Protein AF-A0A1L7XJI9-F1 (afdb_monomer_lite)

pLDDT: mean 72.0, std 23.3, range [23.66, 98.31]

Organism: NCBI:txid576137

Foldseek 3Di:
DDDDDDDDDPVNVVVVVVVVVVVVVVVVVVPPDDDDDDDDDDDDDDDDDDPDDDDDDDDDPDDPPDDDDDDDDPDDDDDDPDPPPPDPDDDDQEFEAEQFPVSLCVGPLNVDPPPPDDLPPSLVVLLVGQEYEYEYEQWVVRPVADPQRPSVLSSLVSQLPHAEHEYEYAYEWPQQDQDDDDPPPVDPPTDGHDVCRNCLSLLSAALYQYHYDYDDPVRDPRPDPPSVVDDTHTDDDDPVSVVVSRCSNNDPDHQQQLLVVLVVLLVVLLVQDPDPVVSVVLADDPCNLVVVVVPPDDDDPPPDPHPCCDPVHDQLSVLSSQSNVCNSSVPPVSNVVSSVSNCVVRPD

Secondary structure (DSSP, 8-state):
----PPPPPHHHHHHHHHHHHHHHHHHHHHSPPPP-----------------------------S----------SSS--PPPP-----SSS--EEEE-SHHHHHHSTTS---SS---TTHHHHHHTT-SEEEEEE--BTTT--SPSSPHHHHHHHHHHTTSSS-EEEEEEPPBT-----SS---SS----B--HHHHHGGGGG--S-EEEEEEPPTTTS--S-GGGTTS--B-----HHHHHHHHHHHH--SPPP-HHHHHHHHHHHHHHH---HHHHHHTSPPTTHHHHHHHS-S---TTS---GGGSSSPPHHHHHHHHHHHHHHHT-HHHHHHHHHHHHHHH--

Radius of gyration: 26.2 Å; chains: 1; bounding box: 46×78×72 Å

Sequence (348 aa):
MACASAPWTISQLQAALAQAHQEIQALKLQIGPSTEDNTTQTLRPLHWKVRTQKQAACSTISFPERFEMRYTNTSPSTLCYPPRKYFTVGDWNVFTVGFSRRDFADSPIFRIDYCEAEEIETMVATAKVKSWRVVISTSKEELRDPLPNESFTSFCRGLCQAESNILRCEIIPKGVKVHRGQHRTVNNIIEYFDPLELLKPLSLVRNTKLQFGNLPIDEAPIRQPQLTQYTLIPYSLSLDNETELVSLIASSSPAPRVFQMFRKLLAYAKAFEANESFRKEMQPRWGEVRAYAAEDGGHSNNGYKSPFKRSPVHPVELGLYHASLASEDNDVESFLVARDEIIEYLDP

Structure (mmCIF, N/CA/C/O backbone):
data_AF-A0A1L7XJI9-F1
#
_entry.id   AF-A0A1L7XJI9-F1
#
loop_
_atom_site.group_PDB
_atom_site.id
_atom_site.type_symbol
_atom_site.label_atom_id
_atom_site.label_alt_id
_atom_site.label_comp_id
_atom_site.label_asym_id
_atom_site.label_entity_id
_atom_site.label_seq_id
_atom_site.pdbx_PDB_ins_code
_atom_site.Cartn_x
_atom_site.Cartn_y
_atom_site.Cartn_z
_atom_site.occupancy
_atom_site.B_iso_or_equiv
_atom_site.auth_seq_id
_atom_site.auth_comp_id
_atom_site.auth_asym_id
_atom_site.auth_atom_id
_atom_site.pdbx_PDB_model_num
ATOM 1 N N . MET A 1 1 ? -1.231 33.110 -30.099 1.00 43.59 1 MET A N 1
ATOM 2 C CA . MET A 1 1 ? -2.132 32.232 -30.875 1.00 43.59 1 MET A CA 1
ATOM 3 C C . MET A 1 1 ? -2.317 30.958 -30.073 1.00 43.59 1 MET A C 1
ATOM 5 O O . MET A 1 1 ? -1.370 30.196 -29.966 1.00 43.59 1 MET A O 1
ATOM 9 N N . ALA A 1 2 ? -3.466 30.794 -29.418 1.00 37.03 2 ALA A N 1
ATOM 10 C CA . ALA A 1 2 ? -3.778 29.604 -28.631 1.00 37.03 2 ALA A CA 1
ATOM 11 C C . ALA A 1 2 ? -4.642 28.666 -29.486 1.00 37.03 2 ALA A C 1
ATOM 13 O O . ALA A 1 2 ? -5.759 29.030 -29.850 1.00 37.03 2 ALA A O 1
ATOM 14 N N . CYS A 1 3 ? -4.115 27.490 -29.833 1.00 44.88 3 CYS A N 1
ATOM 15 C CA . CYS A 1 3 ? -4.899 26.404 -30.417 1.00 44.88 3 CYS A CA 1
ATOM 16 C C . CYS A 1 3 ? -5.610 25.667 -29.281 1.00 44.88 3 CYS A C 1
ATOM 18 O O . CYS A 1 3 ? -5.028 24.793 -28.648 1.00 44.88 3 CYS A O 1
ATOM 20 N N . ALA A 1 4 ? -6.858 26.038 -29.008 1.00 37.97 4 ALA A N 1
ATOM 21 C CA . ALA A 1 4 ? -7.747 25.202 -28.217 1.00 37.97 4 ALA A CA 1
ATOM 22 C C . ALA A 1 4 ? -8.262 24.079 -29.130 1.00 37.97 4 ALA A C 1
ATOM 24 O O . ALA A 1 4 ? -9.044 24.335 -30.047 1.00 37.97 4 ALA A O 1
ATOM 25 N N . SER A 1 5 ? -7.790 22.849 -28.925 1.00 56.59 5 SER A N 1
ATOM 26 C CA . SER A 1 5 ? -8.400 21.673 -29.542 1.00 56.59 5 SER A CA 1
ATOM 27 C C . SER A 1 5 ? -9.783 21.467 -28.927 1.00 56.59 5 SER A C 1
ATOM 29 O O . SER A 1 5 ? -9.949 21.460 -27.707 1.00 56.59 5 SER A O 1
ATOM 31 N N . ALA A 1 6 ? -10.799 21.356 -29.780 1.00 62.03 6 ALA A N 1
ATOM 32 C CA . ALA A 1 6 ? -12.154 21.095 -29.325 1.00 62.03 6 ALA A CA 1
ATOM 33 C C . ALA A 1 6 ? -12.222 19.710 -28.648 1.00 62.03 6 ALA A C 1
ATOM 35 O O . ALA A 1 6 ? -11.612 18.760 -29.152 1.00 62.03 6 ALA A O 1
ATOM 36 N N . PRO A 1 7 ? -12.948 19.573 -27.525 1.00 70.31 7 PRO A N 1
ATOM 37 C CA . PRO A 1 7 ? -13.125 18.288 -26.864 1.00 70.31 7 PRO A CA 1
ATOM 38 C C . PRO A 1 7 ? -13.871 17.312 -27.779 1.00 70.31 7 PRO A C 1
ATOM 40 O O . PRO A 1 7 ? -14.799 17.692 -28.498 1.00 70.31 7 PRO A O 1
ATOM 43 N N . TRP A 1 8 ? -13.453 16.046 -27.746 1.00 77.25 8 TRP A N 1
ATOM 44 C CA . TRP A 1 8 ? -14.053 14.986 -28.548 1.00 77.25 8 TRP A CA 1
ATOM 45 C C . TRP A 1 8 ? -15.505 14.773 -28.128 1.00 77.25 8 TRP A C 1
ATOM 47 O O . TRP A 1 8 ? -15.833 14.669 -26.947 1.00 77.25 8 TRP A O 1
ATOM 57 N N . THR A 1 9 ? -16.389 14.688 -29.111 1.00 89.62 9 THR A N 1
ATOM 58 C CA . THR A 1 9 ? -17.790 14.344 -28.877 1.00 89.62 9 THR A CA 1
ATOM 59 C C . THR A 1 9 ? -17.921 12.857 -28.542 1.00 89.62 9 THR A C 1
ATOM 61 O O . THR A 1 9 ? -17.131 12.027 -28.994 1.00 89.62 9 THR A O 1
ATOM 64 N N . ILE A 1 10 ? -18.970 12.491 -27.800 1.00 71.25 10 ILE A N 1
ATOM 65 C CA . ILE A 1 10 ? -19.289 11.087 -27.472 1.00 71.25 10 ILE A CA 1
ATOM 66 C C . ILE A 1 10 ? -19.360 10.221 -28.743 1.00 71.25 10 ILE A C 1
ATOM 68 O O . ILE A 1 10 ? -18.891 9.085 -28.749 1.00 71.25 10 ILE A O 1
ATOM 72 N N . SER A 1 11 ? -19.858 10.783 -29.849 1.00 79.69 11 SER A N 1
ATOM 73 C CA . SER A 1 11 ? -19.913 10.092 -31.141 1.00 79.69 11 SER A CA 1
ATOM 74 C C . SER A 1 11 ? -18.526 9.791 -31.723 1.00 79.69 11 SER A C 1
ATOM 76 O O . SER A 1 11 ? -18.356 8.757 -32.363 1.00 79.69 11 SER A O 1
ATOM 78 N N . GLN A 1 12 ? -17.534 10.662 -31.510 1.00 83.88 12 GLN A N 1
ATOM 79 C CA . GLN A 1 12 ? -16.159 10.438 -31.973 1.00 83.88 12 GLN A CA 1
ATOM 80 C C . GLN A 1 12 ? -15.458 9.359 -31.144 1.00 83.88 12 GLN A C 1
ATOM 82 O O . GLN A 1 12 ? -14.745 8.529 -31.703 1.00 83.88 12 GLN A O 1
ATOM 87 N N . LEU A 1 13 ? -15.718 9.309 -29.835 1.00 66.56 13 LEU A N 1
ATOM 88 C CA . LEU A 1 13 ? -15.212 8.240 -28.967 1.00 66.56 13 LEU A CA 1
ATOM 89 C C . LEU A 1 13 ? -15.813 6.876 -29.332 1.00 66.56 13 LEU A C 1
ATOM 91 O O . LEU A 1 13 ? -15.097 5.880 -29.405 1.00 66.56 13 LEU A O 1
ATOM 95 N N . GLN A 1 14 ? -17.115 6.827 -29.625 1.00 81.56 14 GLN A N 1
ATOM 96 C CA . GLN A 1 14 ? -17.780 5.596 -30.062 1.00 81.56 14 GLN A CA 1
ATOM 97 C C . GLN A 1 14 ? -17.270 5.109 -31.425 1.00 81.56 14 GLN A C 1
ATOM 99 O O . GLN A 1 14 ? -17.084 3.906 -31.608 1.00 81.56 14 GLN A O 1
ATOM 104 N N . ALA A 1 15 ? -16.995 6.025 -32.358 1.00 83.75 15 ALA A N 1
ATOM 105 C CA . ALA A 1 15 ? -16.409 5.687 -33.654 1.00 83.75 15 ALA A CA 1
ATOM 106 C C . ALA A 1 15 ? -14.979 5.136 -33.514 1.00 83.75 15 ALA A C 1
ATOM 108 O O . ALA A 1 15 ? -14.662 4.113 -34.119 1.00 83.75 15 ALA A O 1
ATOM 109 N N . ALA A 1 16 ? -14.149 5.752 -32.666 1.00 79.50 16 ALA A N 1
ATOM 110 C CA . ALA A 1 16 ? -12.791 5.279 -32.396 1.00 79.50 16 ALA A CA 1
ATOM 111 C C . ALA A 1 16 ? -12.781 3.882 -31.746 1.00 79.50 16 ALA A C 1
ATOM 113 O O . ALA A 1 16 ? -12.006 3.015 -32.146 1.00 79.50 16 ALA A O 1
ATOM 114 N N . LEU A 1 17 ? -13.691 3.625 -30.800 1.00 79.12 17 LEU A N 1
ATOM 115 C CA . LEU A 1 17 ? -13.830 2.310 -30.167 1.00 79.12 17 LEU A CA 1
ATOM 116 C C . LEU A 1 17 ? -14.280 1.230 -31.166 1.00 79.12 17 LEU A C 1
ATOM 118 O O . LEU A 1 17 ? -13.761 0.113 -31.152 1.00 79.12 17 LEU A O 1
ATOM 122 N N . ALA A 1 18 ? -15.226 1.558 -32.050 1.00 86.56 18 ALA A N 1
ATOM 123 C CA . ALA A 1 18 ? -15.686 0.642 -33.092 1.00 86.56 18 ALA A CA 1
ATOM 124 C C . ALA A 1 18 ? -14.570 0.307 -34.097 1.00 86.56 18 ALA A C 1
ATOM 126 O O . ALA A 1 18 ? -14.434 -0.853 -34.491 1.00 86.56 18 ALA A O 1
ATOM 127 N N . GLN A 1 19 ? -13.748 1.295 -34.461 1.00 89.38 19 GLN A N 1
ATOM 128 C CA . GLN A 1 19 ? -12.589 1.102 -35.331 1.00 89.38 19 GLN A CA 1
ATOM 129 C C . GLN A 1 19 ? -11.538 0.189 -34.678 1.00 89.38 19 GLN A C 1
ATOM 131 O O . GLN A 1 19 ? -11.123 -0.794 -35.290 1.00 89.38 19 GLN A O 1
ATOM 136 N N . ALA A 1 20 ? -11.193 0.427 -33.409 1.00 76.38 20 ALA A N 1
ATOM 137 C CA . ALA A 1 20 ? -10.251 -0.420 -32.673 1.00 76.38 20 ALA A CA 1
ATOM 138 C C . ALA A 1 20 ? -10.731 -1.882 -32.581 1.00 76.38 20 ALA A C 1
ATOM 140 O O . ALA A 1 20 ? -9.955 -2.825 -32.742 1.00 76.38 20 ALA A O 1
ATOM 141 N N . HIS A 1 21 ? -12.035 -2.100 -32.385 1.00 81.25 21 HIS A N 1
ATOM 142 C CA . HIS A 1 21 ? -12.619 -3.443 -32.407 1.00 81.25 21 HIS A CA 1
ATOM 143 C C . HIS A 1 21 ? -12.499 -4.133 -33.773 1.00 81.25 21 HIS A C 1
ATOM 145 O O . HIS A 1 21 ? -12.259 -5.342 -33.818 1.00 81.25 21 HIS A O 1
ATOM 151 N N . GLN A 1 22 ? -12.656 -3.400 -34.877 1.00 88.31 22 GLN A N 1
ATOM 152 C CA . GLN A 1 22 ? -12.479 -3.959 -36.220 1.00 88.31 22 GLN A CA 1
ATOM 153 C C . GLN A 1 22 ? -11.020 -4.339 -36.489 1.00 88.31 22 GLN A C 1
ATOM 155 O O . GLN A 1 22 ? -10.769 -5.415 -37.029 1.00 88.31 22 GLN A O 1
ATOM 160 N N . GLU A 1 23 ? -10.064 -3.520 -36.051 1.00 83.94 23 GLU A N 1
ATOM 161 C CA . GLU A 1 23 ? -8.629 -3.798 -36.192 1.00 83.94 23 GLU A CA 1
ATOM 162 C C . GLU A 1 23 ? -8.209 -5.044 -35.392 1.00 83.94 23 GLU A C 1
ATOM 164 O O . GLU A 1 23 ? -7.525 -5.921 -35.921 1.00 83.94 23 GLU A O 1
ATOM 169 N N . ILE A 1 24 ? -8.715 -5.211 -34.165 1.00 74.06 24 ILE A N 1
ATOM 170 C CA . ILE A 1 24 ? -8.471 -6.420 -33.356 1.00 74.06 24 ILE A CA 1
ATOM 171 C C . ILE A 1 24 ? -9.046 -7.677 -34.028 1.00 74.06 24 ILE A C 1
ATOM 173 O O . ILE A 1 24 ? -8.425 -8.741 -33.996 1.00 74.06 24 ILE A O 1
ATOM 177 N N . GLN A 1 25 ? -10.230 -7.587 -34.638 1.00 81.12 25 GLN A N 1
ATOM 178 C CA . GLN A 1 25 ? -10.826 -8.716 -35.363 1.00 81.12 25 GLN A CA 1
ATOM 179 C C . GLN A 1 25 ? -10.053 -9.045 -36.647 1.00 81.12 25 GLN A C 1
ATOM 181 O O . GLN A 1 25 ? -9.864 -10.221 -36.959 1.00 81.12 25 GLN A O 1
ATOM 186 N N . ALA A 1 26 ? -9.547 -8.033 -37.356 1.00 84.44 26 ALA A N 1
ATOM 187 C CA . ALA A 1 26 ? -8.694 -8.225 -38.525 1.00 84.44 26 ALA A CA 1
ATOM 188 C C . ALA A 1 26 ? -7.366 -8.910 -38.156 1.00 84.44 26 ALA A C 1
ATOM 190 O O . ALA A 1 26 ? -6.946 -9.841 -38.844 1.00 84.44 26 ALA A O 1
ATOM 191 N N . LEU A 1 27 ? -6.752 -8.532 -37.031 1.00 75.44 27 LEU A N 1
ATOM 192 C CA . LEU A 1 27 ? -5.535 -9.174 -36.521 1.00 75.44 27 LEU A CA 1
ATOM 193 C C . LEU A 1 27 ? -5.775 -10.635 -36.115 1.00 75.44 27 LEU A C 1
ATOM 195 O O . LEU A 1 27 ? -4.963 -11.504 -36.423 1.00 75.44 27 LEU A O 1
ATOM 199 N N . LYS A 1 28 ? -6.927 -10.944 -35.508 1.00 72.31 28 LYS A N 1
ATOM 200 C CA . LYS A 1 28 ? -7.315 -12.331 -35.188 1.00 72.31 28 LYS A CA 1
ATOM 201 C C . LYS A 1 28 ? -7.516 -13.213 -36.420 1.00 72.31 28 LYS A C 1
ATOM 203 O O . LYS A 1 28 ? -7.334 -14.419 -36.319 1.00 72.31 28 LYS A O 1
ATOM 208 N N . LEU A 1 29 ? -7.883 -12.636 -37.564 1.00 78.19 29 LEU A N 1
ATOM 209 C CA . LEU A 1 29 ? -8.017 -13.362 -38.831 1.00 78.19 29 LEU A CA 1
ATOM 210 C C . LEU A 1 29 ? -6.673 -13.580 -39.540 1.00 78.19 29 LEU A C 1
ATOM 212 O O . LEU A 1 29 ? -6.548 -14.521 -40.320 1.00 78.19 29 LEU A O 1
ATOM 216 N N . GLN A 1 30 ? -5.672 -12.736 -39.275 1.00 74.44 30 GLN A N 1
ATOM 217 C CA . GLN A 1 30 ? -4.316 -12.899 -39.814 1.00 74.44 30 GLN A CA 1
ATOM 218 C C . GLN A 1 30 ? -3.499 -13.942 -39.042 1.00 74.44 30 GLN A C 1
ATOM 220 O O . GLN A 1 30 ? -2.631 -14.597 -39.616 1.00 74.44 30 GLN A O 1
ATOM 225 N N . ILE A 1 31 ? -3.814 -14.149 -37.763 1.00 62.12 31 ILE A N 1
ATOM 226 C CA . ILE A 1 31 ? -3.258 -15.236 -36.957 1.00 62.12 31 ILE A CA 1
ATOM 227 C C . ILE A 1 31 ? -4.076 -16.501 -37.260 1.00 62.12 31 ILE A C 1
ATOM 229 O O . ILE A 1 31 ? -5.055 -16.815 -36.586 1.00 62.12 31 ILE A O 1
ATOM 233 N N . GLY A 1 32 ? -3.710 -17.205 -38.335 1.00 53.88 32 GLY A N 1
ATOM 234 C CA . GLY A 1 32 ? -4.299 -18.503 -38.676 1.00 53.88 32 GLY A CA 1
ATOM 235 C C . GLY A 1 32 ? -4.146 -19.532 -37.539 1.00 53.88 32 GLY A C 1
ATOM 236 O O . GLY A 1 32 ? -3.286 -19.367 -36.671 1.00 53.88 32 GLY A O 1
ATOM 237 N N . PRO A 1 33 ? -4.968 -20.600 -37.516 1.00 46.16 33 PRO A N 1
ATOM 238 C CA . PRO A 1 33 ? -4.917 -21.609 -36.461 1.00 46.16 33 PRO A CA 1
ATOM 239 C C . PRO A 1 33 ? -3.525 -22.245 -36.416 1.00 46.16 33 PRO A C 1
ATOM 241 O O . PRO A 1 33 ? -3.064 -22.810 -37.408 1.00 46.16 33 PRO A O 1
ATOM 244 N N . SER A 1 34 ? -2.851 -22.129 -35.269 1.00 40.16 34 SER A N 1
ATOM 245 C CA . SER A 1 34 ? -1.527 -22.709 -35.062 1.00 40.16 34 SER A CA 1
ATOM 246 C C . SER A 1 34 ? -1.598 -24.223 -35.237 1.00 40.16 34 SER A C 1
ATOM 248 O O . SER A 1 34 ? -2.308 -24.908 -34.499 1.00 40.16 34 SER A O 1
ATOM 250 N N . THR A 1 35 ? -0.854 -24.736 -36.208 1.00 39.44 35 THR A N 1
ATOM 251 C CA . THR A 1 35 ? -0.579 -26.159 -36.377 1.00 39.44 35 THR A CA 1
ATOM 252 C C . THR A 1 35 ? 0.092 -26.712 -35.121 1.00 39.44 35 THR A C 1
ATOM 254 O O . THR A 1 35 ? 1.168 -26.261 -34.735 1.00 39.44 35 THR A O 1
ATOM 257 N N . GLU A 1 36 ? -0.567 -27.678 -34.481 1.00 44.53 36 GLU A N 1
ATOM 258 C CA . GLU A 1 36 ? 0.008 -28.544 -33.453 1.00 44.53 36 GLU A CA 1
ATOM 259 C C . GLU A 1 36 ? 1.190 -29.323 -34.045 1.00 44.53 36 GLU A C 1
ATOM 261 O O . GLU A 1 36 ? 1.002 -30.233 -34.856 1.00 44.53 36 GLU A O 1
ATOM 266 N N . ASP A 1 37 ? 2.410 -28.982 -33.631 1.00 36.72 37 ASP A N 1
ATOM 267 C CA . ASP A 1 37 ? 3.594 -29.773 -33.949 1.00 36.72 37 ASP A CA 1
ATOM 268 C C . ASP A 1 37 ? 3.779 -30.902 -32.928 1.00 36.72 37 ASP A C 1
ATOM 270 O O . ASP A 1 37 ? 4.176 -30.720 -31.774 1.00 36.72 37 ASP A O 1
ATOM 274 N N . ASN A 1 38 ? 3.499 -32.109 -33.417 1.00 43.38 38 ASN A N 1
ATOM 275 C CA . ASN A 1 38 ? 3.891 -33.392 -32.855 1.00 43.38 38 ASN A CA 1
ATOM 276 C C . ASN A 1 38 ? 5.419 -33.490 -32.727 1.00 43.38 38 ASN A C 1
ATOM 278 O O . ASN A 1 38 ? 6.110 -33.778 -33.703 1.00 43.38 38 ASN A O 1
ATOM 282 N N . THR A 1 39 ? 5.952 -33.391 -31.510 1.00 34.41 39 THR A N 1
ATOM 283 C CA . THR A 1 39 ? 7.260 -33.980 -31.174 1.00 34.41 39 THR A CA 1
ATOM 284 C C . THR A 1 39 ? 7.217 -34.680 -29.818 1.00 34.41 39 THR A C 1
ATOM 286 O O . THR A 1 39 ? 7.553 -34.150 -28.764 1.00 34.41 39 THR A O 1
ATOM 289 N N . THR A 1 40 ? 6.824 -35.950 -29.863 1.00 39.53 40 THR A N 1
ATOM 290 C CA . THR A 1 40 ? 7.033 -36.929 -28.796 1.00 39.53 40 THR A CA 1
ATOM 291 C C . THR A 1 40 ? 8.528 -37.235 -28.673 1.00 39.53 40 THR A C 1
ATOM 293 O O . THR A 1 40 ? 9.067 -38.049 -29.423 1.00 39.53 40 THR A O 1
ATOM 296 N N . GLN A 1 41 ? 9.210 -36.615 -27.709 1.00 30.23 41 GLN A N 1
ATOM 297 C CA . GLN A 1 41 ? 10.463 -37.140 -27.164 1.00 30.23 41 GLN A CA 1
ATOM 298 C C . GLN A 1 41 ? 10.254 -37.592 -25.719 1.00 30.23 41 GLN A C 1
ATOM 300 O O . GLN A 1 41 ? 9.948 -36.830 -24.808 1.00 30.23 41 GLN A O 1
ATOM 305 N N . THR A 1 42 ? 10.413 -38.899 -25.553 1.00 40.50 42 THR A N 1
ATOM 306 C CA . THR A 1 42 ? 10.406 -39.676 -24.317 1.00 40.50 42 THR A CA 1
ATOM 307 C C . THR A 1 42 ? 11.369 -39.124 -23.266 1.00 40.50 42 THR A C 1
ATOM 309 O O . THR A 1 42 ? 12.583 -39.298 -23.385 1.00 40.50 42 THR A O 1
ATOM 312 N N . LEU A 1 43 ? 10.825 -38.574 -22.178 1.00 27.91 43 LEU A N 1
ATOM 313 C CA . LEU A 1 43 ? 11.529 -38.414 -20.906 1.00 27.91 43 LEU A CA 1
ATOM 314 C C . LEU A 1 43 ? 10.949 -39.387 -19.874 1.00 27.91 43 LEU A C 1
ATOM 316 O O . LEU A 1 43 ? 9.740 -39.514 -19.696 1.00 27.91 43 LEU A O 1
ATOM 320 N N . ARG A 1 44 ? 11.856 -40.136 -19.243 1.00 29.88 44 ARG A N 1
ATOM 321 C CA . ARG A 1 44 ? 11.585 -41.210 -18.281 1.00 29.88 44 ARG A CA 1
ATOM 322 C C . ARG A 1 44 ? 10.885 -40.675 -17.020 1.00 29.88 44 ARG A C 1
ATOM 324 O O . ARG A 1 44 ? 11.256 -39.601 -16.550 1.00 29.88 44 ARG A O 1
ATOM 331 N N . PRO A 1 45 ? 9.972 -41.439 -16.395 1.00 27.16 45 PRO A N 1
ATOM 332 C CA . PRO A 1 45 ? 9.395 -41.061 -15.113 1.00 27.16 45 PRO A CA 1
ATOM 333 C C . PRO A 1 45 ? 10.427 -41.229 -13.987 1.00 27.16 45 PRO A C 1
ATOM 335 O O . PRO A 1 45 ? 10.901 -42.331 -13.702 1.00 27.16 45 PRO A O 1
ATOM 338 N N . LEU A 1 46 ? 10.763 -40.124 -13.321 1.00 25.25 46 LEU A N 1
ATOM 339 C CA . LEU A 1 46 ? 11.431 -40.133 -12.022 1.00 25.25 46 LEU A CA 1
ATOM 340 C C . LEU A 1 46 ? 10.431 -40.628 -10.967 1.00 25.25 46 LEU A C 1
ATOM 342 O O . LEU A 1 46 ? 9.571 -39.889 -10.494 1.00 25.25 46 LEU A O 1
ATOM 346 N N . HIS A 1 47 ? 10.544 -41.907 -10.610 1.00 26.33 47 HIS A N 1
ATOM 347 C CA . HIS A 1 47 ? 9.864 -42.492 -9.460 1.00 26.33 47 HIS A CA 1
ATOM 348 C C . HIS A 1 47 ? 10.415 -41.891 -8.161 1.00 26.33 47 HIS A C 1
ATOM 350 O O . HIS A 1 47 ? 11.511 -42.241 -7.723 1.00 26.33 47 HIS A O 1
ATOM 356 N N . TRP A 1 48 ? 9.634 -41.049 -7.490 1.00 24.52 48 TRP A N 1
ATOM 357 C CA . TRP A 1 48 ? 9.822 -40.774 -6.069 1.00 24.52 48 TRP A CA 1
ATOM 358 C C . TRP A 1 48 ? 9.059 -41.834 -5.266 1.00 24.52 48 TRP A C 1
ATOM 360 O O . TRP A 1 48 ? 7.838 -41.959 -5.317 1.00 24.52 48 TRP A O 1
ATOM 370 N N . LYS A 1 49 ? 9.816 -42.664 -4.549 1.00 23.66 49 LYS A N 1
ATOM 371 C CA . LYS A 1 49 ? 9.309 -43.715 -3.666 1.00 23.66 49 LYS A CA 1
ATOM 372 C C . LYS A 1 49 ? 9.091 -43.095 -2.285 1.00 23.66 49 LYS A C 1
ATOM 374 O O . LYS A 1 49 ? 10.047 -42.915 -1.535 1.00 23.66 49 LYS A O 1
ATOM 379 N N . VAL A 1 50 ? 7.848 -42.759 -1.941 1.00 25.55 50 VAL A N 1
ATOM 380 C CA . VAL A 1 50 ? 7.496 -42.343 -0.574 1.00 25.55 50 VAL A CA 1
ATOM 381 C C . VAL A 1 50 ? 7.613 -43.559 0.343 1.00 25.55 50 VAL A C 1
ATOM 383 O O . VAL A 1 50 ? 6.824 -44.499 0.258 1.00 25.55 50 VAL A O 1
ATOM 386 N N . ARG A 1 51 ? 8.608 -43.562 1.234 1.00 24.28 51 ARG A N 1
ATOM 387 C CA . ARG A 1 51 ? 8.612 -44.446 2.405 1.00 24.28 51 ARG A CA 1
ATOM 388 C C . ARG A 1 51 ? 7.680 -43.837 3.450 1.00 24.28 51 ARG A C 1
ATOM 390 O O . ARG A 1 51 ? 8.081 -42.970 4.215 1.00 24.28 51 ARG A O 1
ATOM 397 N N . THR A 1 52 ? 6.440 -44.309 3.504 1.00 28.23 52 THR A N 1
ATOM 398 C CA . THR A 1 52 ? 5.589 -44.125 4.683 1.00 28.23 52 THR A CA 1
ATOM 399 C C . THR A 1 52 ? 6.085 -45.052 5.786 1.00 28.23 52 THR A C 1
ATOM 401 O O . THR A 1 52 ? 5.849 -46.262 5.738 1.00 28.23 52 THR A O 1
ATOM 404 N N . GLN A 1 53 ? 6.768 -44.500 6.786 1.00 25.20 53 GLN A N 1
ATOM 405 C CA . GLN A 1 53 ? 6.943 -45.188 8.057 1.00 25.20 53 GLN A CA 1
ATOM 406 C C . GLN A 1 53 ? 5.708 -44.886 8.910 1.00 25.20 53 GLN A C 1
ATOM 408 O O . GLN A 1 53 ? 5.524 -43.780 9.408 1.00 25.20 53 GLN A O 1
ATOM 413 N N . LYS A 1 54 ? 4.817 -45.878 9.014 1.00 29.86 54 LYS A N 1
ATOM 414 C CA . LYS A 1 54 ? 3.724 -45.895 9.989 1.00 29.86 54 LYS A CA 1
ATOM 415 C C . LYS A 1 54 ? 4.336 -45.849 11.391 1.00 29.86 54 LYS A C 1
ATOM 417 O O . LYS A 1 54 ? 4.910 -46.840 11.833 1.00 29.86 54 LYS A O 1
ATOM 422 N N . GLN A 1 55 ? 4.135 -44.752 12.108 1.00 27.56 55 GLN A N 1
ATOM 423 C CA . GLN A 1 55 ? 3.940 -44.812 13.551 1.00 27.56 55 GLN A CA 1
ATOM 424 C C . GLN A 1 55 ? 2.573 -44.219 13.858 1.00 27.56 55 GLN A C 1
ATOM 426 O O . GLN A 1 55 ? 2.291 -43.052 13.609 1.00 27.56 55 GLN A O 1
ATOM 431 N N . ALA A 1 56 ? 1.698 -45.104 14.323 1.00 33.47 56 ALA A N 1
ATOM 432 C CA . ALA A 1 56 ? 0.413 -44.761 14.878 1.00 33.47 56 ALA A CA 1
ATOM 433 C C . ALA A 1 56 ? 0.636 -44.118 16.250 1.00 33.47 56 ALA A C 1
ATOM 435 O O . ALA A 1 56 ? 1.144 -44.766 17.160 1.00 33.47 56 ALA A O 1
ATOM 436 N N . ALA A 1 57 ? 0.218 -42.868 16.394 1.00 26.55 57 ALA A N 1
ATOM 437 C CA . ALA A 1 57 ? -0.226 -42.320 17.663 1.00 26.55 57 ALA A CA 1
ATOM 438 C C . ALA A 1 57 ? -1.337 -41.321 17.344 1.00 26.55 57 ALA A C 1
ATOM 440 O O . ALA A 1 57 ? -1.115 -40.249 16.791 1.00 26.55 57 ALA A O 1
ATOM 441 N N . CYS A 1 58 ? -2.561 -41.758 17.614 1.00 34.88 58 CYS A N 1
ATOM 442 C CA . CYS A 1 58 ? -3.759 -40.950 17.569 1.00 34.88 58 CYS A CA 1
ATOM 443 C C . CYS A 1 58 ? -3.663 -39.910 18.692 1.00 34.88 58 CYS A C 1
ATOM 445 O O . CYS A 1 58 ? -3.832 -40.249 19.860 1.00 34.88 58 CYS A O 1
ATOM 447 N N . SER A 1 59 ? -3.395 -38.655 18.350 1.00 26.91 59 SER A N 1
ATOM 448 C CA . SER A 1 59 ? -3.713 -37.522 19.211 1.00 26.91 59 SER A CA 1
ATOM 449 C C . SER A 1 59 ? -4.374 -36.448 18.362 1.00 26.91 59 SER A C 1
ATOM 451 O O . SER A 1 59 ? -3.770 -35.812 17.502 1.00 26.91 59 SER A O 1
ATOM 453 N N . THR A 1 60 ? -5.671 -36.282 18.590 1.00 28.20 60 THR A N 1
ATOM 454 C CA . THR A 1 60 ? -6.426 -35.101 18.196 1.00 28.20 60 THR A CA 1
ATOM 455 C C . THR A 1 60 ? -5.676 -33.885 18.734 1.00 28.20 60 THR A C 1
ATOM 457 O O . THR A 1 60 ? -5.636 -33.672 19.945 1.00 28.20 60 THR A O 1
ATOM 460 N N . ILE A 1 61 ? -5.037 -33.107 17.859 1.00 29.11 61 ILE A N 1
ATOM 461 C CA . ILE A 1 61 ? -4.486 -31.804 18.234 1.00 29.11 61 ILE A CA 1
ATOM 462 C C . ILE A 1 61 ? -5.689 -30.881 18.417 1.00 29.11 61 ILE A C 1
ATOM 464 O O . ILE A 1 61 ? -6.203 -30.300 17.463 1.00 29.11 61 ILE A O 1
ATOM 468 N N . SER A 1 62 ? -6.186 -30.796 19.649 1.00 24.66 62 SER A N 1
ATOM 469 C CA . SER A 1 62 ? -7.092 -29.730 20.054 1.00 24.66 62 SER A CA 1
ATOM 470 C C . SER A 1 62 ? -6.287 -28.435 20.089 1.00 24.66 62 SER A C 1
ATOM 472 O O . SER A 1 62 ? -5.388 -28.281 20.920 1.00 24.66 62 SER A O 1
ATOM 474 N N . PHE A 1 63 ? -6.595 -27.502 19.194 1.00 27.66 63 PHE A N 1
ATOM 475 C CA . PHE A 1 63 ? -6.167 -26.123 19.384 1.00 27.66 63 PHE A CA 1
ATOM 476 C C . PHE A 1 63 ? -6.839 -25.598 20.659 1.00 27.66 63 PHE A C 1
ATOM 478 O O . PHE A 1 63 ? -8.049 -25.784 20.809 1.00 27.66 63 PHE A O 1
ATOM 485 N N . PRO A 1 64 ? -6.101 -24.984 21.597 1.00 27.16 64 PRO A N 1
ATOM 486 C CA . PRO A 1 64 ? -6.735 -24.375 22.751 1.00 27.16 64 PRO A CA 1
ATOM 487 C C . PRO A 1 64 ? -7.660 -23.253 22.263 1.00 27.16 64 PRO A C 1
ATOM 489 O O . PRO A 1 64 ? -7.238 -22.400 21.485 1.00 27.16 64 PRO A O 1
ATOM 492 N N . GLU A 1 65 ? -8.897 -23.213 22.765 1.00 33.06 65 GLU A N 1
ATOM 493 C CA . GLU A 1 65 ? -9.854 -22.107 22.549 1.00 33.06 65 GLU A CA 1
ATOM 494 C C . GLU A 1 65 ? -9.316 -20.743 23.032 1.00 33.06 65 GLU A C 1
ATOM 496 O O . GLU A 1 65 ? -9.924 -19.701 22.804 1.00 33.06 65 GLU A O 1
ATOM 501 N N . ARG A 1 66 ? -8.149 -20.734 23.685 1.00 33.38 66 ARG A N 1
ATOM 502 C CA . ARG A 1 66 ? -7.505 -19.569 24.275 1.00 33.38 66 ARG A CA 1
ATOM 503 C C . ARG A 1 66 ? -6.006 -19.597 23.983 1.00 33.38 66 ARG A C 1
ATOM 505 O O . ARG A 1 66 ? -5.266 -20.389 24.563 1.00 33.38 66 ARG A O 1
ATOM 512 N N . PHE A 1 67 ? -5.549 -18.712 23.101 1.00 34.62 67 PHE A N 1
ATOM 513 C CA . PHE A 1 67 ? -4.124 -18.480 22.871 1.00 34.62 67 PHE A CA 1
ATOM 514 C C . PHE A 1 67 ? -3.635 -17.381 23.830 1.00 34.62 67 PHE A C 1
ATOM 516 O O . PHE A 1 67 ? -3.717 -16.194 23.527 1.00 34.62 67 PHE A O 1
ATOM 523 N N . GLU A 1 68 ? -3.171 -17.759 25.026 1.00 28.31 68 GLU A N 1
ATOM 524 C CA . GLU A 1 68 ? -2.483 -16.837 25.944 1.00 28.31 68 GLU A CA 1
ATOM 525 C C . GLU A 1 68 ? -0.979 -16.838 25.652 1.00 28.31 68 GLU A C 1
ATOM 527 O O . GLU A 1 68 ? -0.277 -17.805 25.944 1.00 28.31 68 GLU A O 1
ATOM 532 N N . MET A 1 69 ? -0.460 -15.737 25.109 1.00 31.39 69 MET A N 1
ATOM 533 C CA . MET A 1 69 ? 0.978 -15.570 24.903 1.00 31.39 69 MET A CA 1
ATOM 534 C C . MET A 1 69 ? 1.599 -14.897 26.135 1.00 31.39 69 MET A C 1
ATOM 536 O O . MET A 1 69 ? 1.434 -13.695 26.343 1.00 31.39 69 MET A O 1
ATOM 540 N N . ARG A 1 70 ? 2.304 -15.662 26.977 1.00 25.73 70 ARG A N 1
ATOM 541 C CA . ARG A 1 70 ? 3.076 -15.119 28.110 1.00 25.73 70 ARG A CA 1
ATOM 542 C C . ARG A 1 70 ? 4.526 -14.903 27.699 1.00 25.73 70 ARG A C 1
ATOM 544 O O . ARG A 1 70 ? 5.156 -15.788 27.134 1.00 25.73 70 ARG A O 1
ATOM 551 N N . TYR A 1 71 ? 5.050 -13.720 28.000 1.00 28.27 71 TYR A N 1
ATOM 552 C CA . TYR A 1 71 ? 6.443 -13.365 27.763 1.00 28.27 71 TYR A CA 1
ATOM 553 C C . TYR A 1 71 ? 7.265 -13.596 29.035 1.00 28.27 71 TYR A C 1
ATOM 555 O O . TYR A 1 71 ? 7.014 -12.957 30.055 1.00 28.27 71 TYR A O 1
ATOM 563 N N . THR A 1 72 ? 8.256 -14.483 28.975 1.00 26.56 72 THR A N 1
ATOM 564 C CA . THR A 1 72 ? 9.308 -14.609 29.992 1.00 26.56 72 THR A CA 1
ATOM 565 C C . THR A 1 72 ? 10.633 -14.234 29.345 1.00 26.56 72 THR A C 1
ATOM 567 O O . THR A 1 72 ? 11.197 -15.025 28.593 1.00 26.56 72 THR A O 1
ATOM 570 N N . ASN A 1 73 ? 11.119 -13.019 29.599 1.00 28.62 73 ASN A N 1
ATOM 571 C CA . ASN A 1 73 ? 12.464 -12.621 29.191 1.00 28.62 73 ASN A CA 1
ATOM 572 C C . ASN A 1 73 ? 13.440 -12.977 30.309 1.00 28.62 73 ASN A C 1
ATOM 574 O O . ASN A 1 73 ? 13.341 -12.429 31.406 1.00 28.62 73 ASN A O 1
ATOM 578 N N . THR A 1 74 ? 14.365 -13.892 30.048 1.00 29.44 74 THR A N 1
ATOM 579 C CA . THR A 1 74 ? 15.397 -14.323 31.003 1.00 29.44 74 THR A CA 1
ATOM 580 C C . THR A 1 74 ? 16.787 -13.855 30.568 1.00 29.44 74 THR A C 1
ATOM 582 O O . THR A 1 74 ? 17.739 -14.627 30.624 1.00 29.44 74 THR A O 1
ATOM 585 N N . SER A 1 75 ? 16.921 -12.600 30.120 1.00 29.80 75 SER A N 1
ATOM 586 C CA . SER A 1 75 ? 18.231 -11.984 29.865 1.00 29.80 75 SER A CA 1
ATOM 587 C C . SER A 1 75 ? 18.487 -10.814 30.832 1.00 29.80 75 SER A C 1
ATOM 589 O O . SER A 1 75 ? 17.643 -9.919 30.900 1.00 29.80 75 SER A O 1
ATOM 591 N N . PRO A 1 76 ? 19.604 -10.776 31.594 1.00 33.56 76 PRO A N 1
ATOM 592 C CA . PRO A 1 76 ? 19.760 -9.845 32.719 1.00 33.56 76 PRO A CA 1
ATOM 593 C C . PRO A 1 76 ? 20.297 -8.439 32.383 1.00 33.56 76 PRO A C 1
ATOM 595 O O . PRO A 1 76 ? 20.592 -7.693 33.311 1.00 33.56 76 PRO A O 1
ATOM 598 N N . SER A 1 77 ? 20.490 -8.052 31.117 1.00 35.78 77 SER A N 1
ATOM 599 C CA . SER A 1 77 ? 21.343 -6.887 30.789 1.00 35.78 77 SER A CA 1
ATOM 600 C C . SER A 1 77 ? 20.744 -5.812 29.877 1.00 35.78 77 SER A C 1
ATOM 602 O O . SER A 1 77 ? 21.469 -4.946 29.393 1.00 35.78 77 SER A O 1
ATOM 604 N N . THR A 1 78 ? 19.430 -5.781 29.666 1.00 35.81 78 THR A N 1
ATOM 605 C CA . THR A 1 78 ? 18.780 -4.689 28.920 1.00 35.81 78 THR A CA 1
ATOM 606 C C . THR A 1 78 ? 17.866 -3.918 29.859 1.00 35.81 78 THR A C 1
ATOM 608 O O . THR A 1 78 ? 17.077 -4.537 30.563 1.00 35.81 78 THR A O 1
ATOM 611 N N . LEU A 1 79 ? 17.981 -2.583 29.880 1.00 34.31 79 LEU A N 1
ATOM 612 C CA . LEU A 1 79 ? 17.052 -1.669 30.556 1.00 34.31 79 LEU A CA 1
ATOM 613 C C . LEU A 1 79 ? 15.616 -2.179 30.385 1.00 34.31 79 LEU A C 1
ATOM 615 O O . LEU A 1 79 ? 15.047 -2.102 29.294 1.00 34.31 79 LEU A O 1
ATOM 619 N N . CYS A 1 80 ? 15.069 -2.751 31.457 1.00 29.22 80 CYS A N 1
ATOM 620 C CA . CYS A 1 80 ? 13.741 -3.336 31.473 1.00 29.22 80 CYS A CA 1
ATOM 621 C C . CYS A 1 80 ? 12.720 -2.213 31.315 1.00 29.22 80 CYS A C 1
ATOM 623 O O . CYS A 1 80 ? 12.256 -1.629 32.294 1.00 29.22 80 CYS A O 1
ATOM 625 N N . TYR A 1 81 ? 12.345 -1.912 30.075 1.00 35.47 81 TYR A N 1
ATOM 626 C CA . TYR A 1 81 ? 11.035 -1.333 29.837 1.00 35.47 81 TYR A CA 1
ATOM 627 C C . TYR A 1 81 ? 10.014 -2.326 30.407 1.00 35.47 81 TYR A C 1
ATOM 629 O O . TYR A 1 81 ? 10.131 -3.525 30.131 1.00 35.47 81 TYR A O 1
ATOM 637 N N . PRO A 1 82 ? 9.049 -1.879 31.232 1.00 34.34 82 PRO A N 1
ATOM 638 C CA . PRO A 1 82 ? 8.018 -2.773 31.734 1.00 34.34 82 PRO A CA 1
ATOM 639 C C . PRO A 1 82 ? 7.367 -3.486 30.541 1.00 34.34 82 PRO A C 1
ATOM 641 O O . PRO A 1 82 ? 7.185 -2.846 29.496 1.00 34.34 82 PRO A O 1
ATOM 644 N N . PRO A 1 83 ? 7.047 -4.791 30.655 1.00 37.88 83 PRO A N 1
ATOM 645 C CA . PRO A 1 83 ? 6.380 -5.512 29.583 1.00 37.88 83 PRO A CA 1
ATOM 646 C C . PRO A 1 83 ? 5.160 -4.698 29.165 1.00 37.88 83 PRO A C 1
ATOM 648 O O . PRO A 1 83 ? 4.305 -4.375 29.995 1.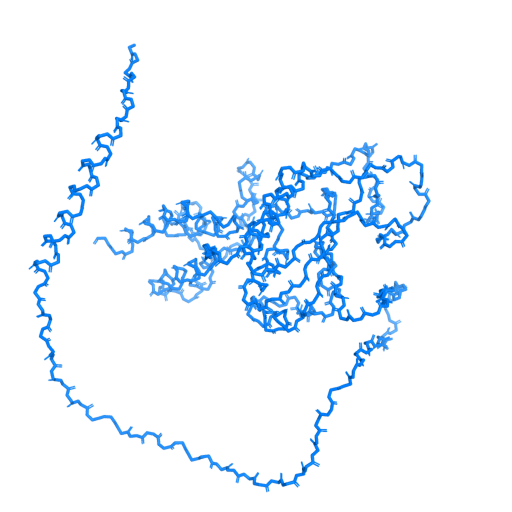00 37.88 83 PRO A O 1
ATOM 651 N N . ARG A 1 84 ? 5.130 -4.289 27.889 1.00 43.62 84 ARG A N 1
ATOM 652 C CA . ARG A 1 84 ? 3.988 -3.557 27.346 1.00 43.62 84 ARG A CA 1
ATOM 653 C C . ARG A 1 84 ? 2.762 -4.420 27.613 1.00 43.62 84 ARG A C 1
ATOM 655 O O . ARG A 1 84 ? 2.760 -5.603 27.273 1.00 43.62 84 ARG A O 1
ATOM 662 N N . LYS A 1 85 ? 1.754 -3.854 28.279 1.00 38.34 85 LYS A N 1
ATOM 663 C CA . LYS A 1 85 ? 0.484 -4.546 28.477 1.00 38.34 85 LYS A CA 1
ATOM 664 C C . LYS A 1 85 ? -0.090 -4.817 27.090 1.00 38.34 85 LYS A C 1
ATOM 666 O O . LYS A 1 85 ? -0.524 -3.893 26.412 1.00 38.34 85 LYS A O 1
ATOM 671 N N . TYR A 1 86 ? -0.046 -6.071 26.656 1.00 42.41 86 TYR A N 1
ATOM 672 C CA . TYR A 1 86 ? -0.877 -6.526 25.555 1.00 42.41 86 TYR A CA 1
ATOM 673 C C . TYR A 1 86 ? -2.307 -6.503 26.087 1.00 42.41 86 TYR A C 1
ATOM 675 O O . TYR A 1 86 ? -2.643 -7.240 27.017 1.00 42.41 86 TYR A O 1
ATOM 683 N N . PHE A 1 87 ? -3.116 -5.578 25.581 1.00 42.75 87 PHE A N 1
ATOM 684 C CA . PHE A 1 87 ? -4.504 -5.449 25.994 1.00 42.75 87 PHE A CA 1
ATOM 685 C C . PHE A 1 87 ? -5.283 -6.629 25.417 1.00 42.75 87 PHE A C 1
ATOM 687 O O . PHE A 1 87 ? -5.562 -6.687 24.224 1.00 42.75 87 PHE A O 1
ATOM 694 N N . THR A 1 88 ? -5.607 -7.594 26.271 1.00 37.59 88 THR A N 1
ATOM 695 C CA . THR A 1 88 ? -6.648 -8.581 25.994 1.00 37.59 88 THR A CA 1
ATOM 696 C C . THR A 1 88 ? -7.970 -7.931 26.377 1.00 37.59 88 THR A C 1
ATOM 698 O O . THR A 1 88 ? -8.390 -7.974 27.529 1.00 37.59 88 THR A O 1
ATOM 701 N N . VAL A 1 89 ? -8.586 -7.232 25.425 1.00 38.72 89 VAL A N 1
ATOM 702 C CA . VAL A 1 89 ? -9.969 -6.767 25.585 1.00 38.72 89 VAL A CA 1
ATOM 703 C C . VAL A 1 89 ? -10.877 -7.973 25.339 1.00 38.72 89 VAL A C 1
ATOM 705 O O . VAL A 1 89 ? -10.644 -8.736 24.404 1.00 38.72 89 VAL A O 1
ATOM 708 N N . GLY A 1 90 ? -11.828 -8.192 26.250 1.00 40.00 90 GLY A N 1
ATOM 709 C CA . GLY A 1 90 ? -12.656 -9.394 26.327 1.00 40.00 90 GLY A CA 1
ATOM 710 C C . GLY A 1 90 ? -13.393 -9.735 25.030 1.00 40.00 90 GLY A C 1
ATOM 711 O O . GLY A 1 90 ? -13.829 -8.849 24.301 1.00 40.00 90 GLY A O 1
ATOM 712 N N . ASP A 1 91 ? -13.528 -11.045 24.818 1.00 43.31 91 ASP A N 1
ATOM 713 C CA . ASP A 1 91 ? -14.260 -11.738 23.757 1.00 43.31 91 ASP A CA 1
ATOM 714 C C . ASP A 1 91 ? -13.686 -11.624 22.318 1.00 43.31 91 ASP A C 1
ATOM 716 O O . ASP A 1 91 ? -14.016 -10.744 21.531 1.00 43.31 91 ASP A O 1
ATOM 720 N N . TRP A 1 92 ? -12.900 -12.668 21.981 1.00 44.88 92 TRP A N 1
ATOM 721 C CA . TRP A 1 92 ? -12.455 -13.182 20.663 1.00 44.88 92 TRP A CA 1
ATOM 722 C C . TRP A 1 92 ? -11.396 -12.408 19.865 1.00 44.88 92 TRP A C 1
ATOM 724 O O . TRP A 1 92 ? -11.692 -11.376 19.294 1.00 44.88 92 TRP A O 1
ATOM 734 N N . ASN A 1 93 ? -10.211 -13.021 19.679 1.00 56.19 93 ASN A N 1
ATOM 735 C CA . ASN A 1 93 ? -9.260 -12.860 18.552 1.00 56.19 93 ASN A CA 1
ATOM 736 C C . ASN A 1 93 ? -9.049 -11.447 17.966 1.00 56.19 93 ASN A C 1
ATOM 738 O O . ASN A 1 93 ? -8.727 -11.320 16.786 1.00 56.19 93 ASN A O 1
ATOM 742 N N . VAL A 1 94 ? -9.218 -10.388 18.757 1.00 55.09 94 VAL A N 1
ATOM 743 C CA . VAL A 1 94 ? -9.001 -9.020 18.301 1.00 55.09 94 VAL A CA 1
ATOM 744 C C . VAL A 1 94 ? -7.504 -8.733 18.332 1.00 55.09 94 VAL A C 1
ATOM 746 O O . VAL A 1 94 ? -6.903 -8.620 19.400 1.00 55.09 94 VAL A O 1
ATOM 749 N N . PHE A 1 95 ? -6.895 -8.603 17.156 1.00 60.28 95 PHE A N 1
ATOM 750 C CA . PHE A 1 95 ? -5.507 -8.169 17.036 1.00 60.28 95 PHE A CA 1
ATOM 751 C C . PHE A 1 95 ? -5.447 -6.664 16.840 1.00 60.28 95 PHE A C 1
ATOM 753 O O . PHE A 1 95 ? -5.952 -6.159 15.838 1.00 60.28 95 PHE A O 1
ATOM 760 N N . THR A 1 96 ? -4.804 -5.985 17.791 1.00 57.31 96 THR A N 1
ATOM 761 C CA . THR A 1 96 ? -4.489 -4.559 17.710 1.00 57.31 96 THR A CA 1
ATOM 762 C C . THR A 1 96 ? -3.165 -4.364 16.993 1.00 57.31 96 THR A C 1
ATOM 764 O O . THR A 1 96 ? -2.127 -4.830 17.465 1.00 57.31 96 THR A O 1
ATOM 767 N N . VAL A 1 97 ? -3.192 -3.655 15.868 1.00 58.97 97 VAL A N 1
ATOM 768 C CA . VAL A 1 97 ? -1.987 -3.312 15.105 1.00 58.97 97 VAL A CA 1
ATOM 769 C C . VAL A 1 97 ? -1.873 -1.800 15.041 1.00 58.97 97 VAL A C 1
ATOM 771 O O . VAL A 1 97 ? -2.789 -1.136 14.562 1.00 58.97 97 VAL A O 1
ATOM 774 N N . GLY A 1 98 ? -0.759 -1.278 15.553 1.00 58.81 98 GLY A N 1
ATOM 775 C CA . GLY A 1 98 ? -0.322 0.092 15.312 1.00 58.81 98 GLY A CA 1
ATOM 776 C C . GLY A 1 98 ? 0.725 0.100 14.203 1.00 58.81 98 GLY A C 1
ATOM 777 O O . GLY A 1 98 ? 1.595 -0.769 14.170 1.00 58.81 98 GLY A O 1
ATOM 778 N N . PHE A 1 99 ? 0.664 1.081 13.307 1.00 61.44 99 PHE A N 1
ATOM 779 C CA . PHE A 1 99 ? 1.531 1.143 12.121 1.00 61.44 99 PHE A CA 1
ATOM 780 C C . PHE A 1 99 ? 2.690 2.123 12.273 1.00 61.44 99 PHE A C 1
ATOM 782 O O . PHE A 1 99 ? 3.122 2.759 11.317 1.00 61.44 99 PHE A O 1
ATOM 789 N N . SER A 1 100 ? 3.238 2.233 13.483 1.00 61.50 100 SER A N 1
ATOM 790 C CA . SER A 1 100 ? 4.585 2.778 13.617 1.00 61.50 100 SER A CA 1
ATOM 791 C C . SER A 1 100 ? 5.605 1.672 13.349 1.00 61.50 100 SER A C 1
ATOM 793 O O . SER A 1 100 ? 5.388 0.520 13.735 1.00 61.50 100 SER A O 1
ATOM 795 N N . ARG A 1 101 ? 6.770 2.029 12.795 1.00 55.69 101 ARG A N 1
ATOM 796 C CA . ARG A 1 101 ? 7.880 1.095 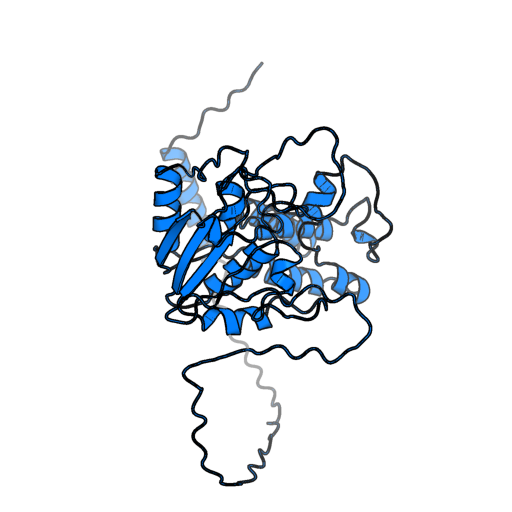12.523 1.00 55.69 101 ARG A CA 1
ATOM 797 C C . ARG A 1 101 ? 8.253 0.184 13.708 1.00 55.69 101 ARG A C 1
ATOM 799 O O . ARG A 1 101 ? 8.771 -0.904 13.506 1.00 55.69 101 ARG A O 1
ATOM 806 N N . ARG A 1 102 ? 7.988 0.606 14.954 1.00 60.59 102 ARG A N 1
ATOM 807 C CA . ARG A 1 102 ? 8.238 -0.208 16.160 1.00 60.59 102 ARG A CA 1
ATOM 808 C C . ARG A 1 102 ? 7.043 -1.058 16.585 1.00 60.59 102 ARG A C 1
ATOM 810 O O . ARG A 1 102 ? 7.251 -2.173 17.038 1.00 60.59 102 ARG A O 1
ATOM 817 N N . ASP A 1 103 ? 5.820 -0.549 16.452 1.00 62.00 103 ASP A N 1
ATOM 818 C CA . ASP A 1 103 ? 4.630 -1.271 16.924 1.00 62.00 103 ASP A CA 1
ATOM 819 C C . ASP A 1 103 ? 4.299 -2.462 16.021 1.00 62.00 103 ASP A C 1
ATOM 821 O O . ASP A 1 103 ? 3.806 -3.478 16.509 1.00 62.00 103 ASP A O 1
ATOM 825 N N . PHE A 1 104 ? 4.662 -2.380 14.736 1.00 57.75 104 PHE A N 1
ATOM 826 C CA . PHE A 1 104 ? 4.613 -3.526 13.834 1.00 57.75 104 PHE A CA 1
ATOM 827 C C . PHE A 1 104 ? 5.562 -4.644 14.294 1.00 57.75 104 PHE A C 1
ATOM 829 O O . PHE A 1 104 ? 5.132 -5.782 14.445 1.00 57.75 104 PHE A O 1
ATOM 836 N N . ALA A 1 105 ? 6.814 -4.312 14.628 1.00 56.53 105 ALA A N 1
ATOM 837 C CA . ALA A 1 105 ? 7.796 -5.284 15.119 1.00 56.53 105 ALA A CA 1
ATOM 838 C C . ALA A 1 105 ? 7.446 -5.881 16.495 1.00 56.53 105 ALA A C 1
ATOM 840 O O . ALA A 1 105 ? 7.817 -7.013 16.803 1.00 56.53 105 ALA A O 1
ATOM 841 N N . ASP A 1 106 ? 6.719 -5.132 17.325 1.00 57.38 106 ASP A N 1
ATOM 842 C CA . ASP A 1 106 ? 6.246 -5.605 18.627 1.00 57.38 106 ASP A CA 1
ATOM 843 C C . ASP A 1 106 ? 4.990 -6.503 18.504 1.00 57.38 106 ASP A C 1
ATOM 845 O O . ASP A 1 106 ? 4.638 -7.212 19.457 1.00 57.38 106 ASP A O 1
ATOM 849 N N . SER A 1 107 ? 4.309 -6.505 17.349 1.00 58.03 107 SER A N 1
ATOM 850 C CA . SER A 1 107 ? 3.080 -7.274 17.144 1.00 58.03 107 SER A CA 1
ATOM 851 C C . SER A 1 107 ? 3.366 -8.771 17.035 1.00 58.03 107 SER A C 1
ATOM 853 O O . SER A 1 107 ? 4.115 -9.184 16.156 1.00 58.03 107 SER A O 1
ATOM 855 N N . PRO A 1 108 ? 2.721 -9.626 17.846 1.00 60.88 108 PRO A N 1
ATOM 856 C CA . PRO A 1 108 ? 2.984 -11.063 17.853 1.00 60.88 108 PRO A CA 1
ATOM 857 C C . PRO A 1 108 ? 2.716 -11.784 16.524 1.00 60.88 108 PRO A C 1
ATOM 859 O O . PRO A 1 108 ? 3.300 -12.839 16.303 1.00 60.88 108 PRO A O 1
ATOM 862 N N . ILE A 1 109 ? 1.849 -11.242 15.660 1.00 60.34 109 ILE A N 1
ATOM 863 C CA . ILE A 1 109 ? 1.601 -11.790 14.312 1.00 60.34 109 ILE A CA 1
ATOM 864 C C . ILE A 1 109 ? 2.711 -11.381 13.342 1.00 60.34 109 ILE A C 1
ATOM 866 O O . ILE A 1 109 ? 3.071 -12.151 12.458 1.00 60.34 109 ILE A O 1
ATOM 870 N N . PHE A 1 110 ? 3.246 -10.172 13.508 1.00 58.84 110 PHE A N 1
ATOM 871 C CA . PHE A 1 110 ? 4.229 -9.573 12.607 1.00 58.84 110 PHE A CA 1
ATOM 872 C C . PHE A 1 110 ? 5.644 -9.591 13.190 1.00 58.84 110 PHE A C 1
ATOM 874 O O . PHE A 1 110 ? 6.504 -8.860 12.706 1.00 58.84 110 PHE A O 1
ATOM 881 N N . ARG A 1 111 ? 5.905 -10.444 14.197 1.00 54.84 111 ARG A N 1
ATOM 882 C CA . ARG A 1 111 ? 7.258 -10.798 14.656 1.00 54.84 111 ARG A CA 1
ATOM 883 C C . ARG A 1 111 ? 7.957 -11.614 13.572 1.00 54.84 111 ARG A C 1
ATOM 885 O O . ARG A 1 111 ? 8.236 -12.795 13.742 1.00 54.84 111 ARG A O 1
ATOM 892 N N . ILE A 1 112 ? 8.186 -10.984 12.435 1.00 48.28 112 ILE A N 1
ATOM 893 C CA . ILE A 1 112 ? 9.180 -11.417 11.480 1.00 48.28 112 ILE A CA 1
ATOM 894 C C . ILE A 1 112 ? 10.449 -10.725 11.956 1.00 48.28 112 ILE A C 1
ATOM 896 O O . ILE A 1 112 ? 10.476 -9.500 12.111 1.00 48.28 112 ILE A O 1
ATOM 900 N N . ASP A 1 113 ? 11.464 -11.521 12.294 1.00 42.00 113 ASP A N 1
ATOM 901 C CA . ASP A 1 113 ? 12.821 -11.012 12.457 1.00 42.00 113 ASP A CA 1
ATOM 902 C C . ASP A 1 113 ? 13.095 -10.068 11.286 1.00 42.00 113 ASP A C 1
ATOM 904 O O . ASP A 1 113 ? 12.824 -10.439 10.152 1.00 42.00 113 ASP A O 1
ATOM 908 N N . TYR A 1 114 ? 13.607 -8.863 11.552 1.00 44.16 114 TYR A N 1
ATOM 909 C CA . TYR A 1 114 ? 13.917 -7.788 10.587 1.00 44.16 114 TYR A CA 1
ATOM 910 C C . TYR A 1 114 ? 14.816 -8.193 9.390 1.00 44.16 114 TYR A C 1
ATOM 912 O O . TYR A 1 114 ? 15.346 -7.339 8.682 1.00 44.16 114 TYR A O 1
ATOM 920 N N . CYS A 1 115 ? 15.042 -9.480 9.171 1.00 36.78 115 CYS A N 1
ATOM 921 C CA . CYS A 1 115 ? 15.506 -10.027 7.922 1.00 36.78 115 CYS A CA 1
ATOM 922 C C . CYS A 1 115 ? 14.533 -9.656 6.803 1.00 36.78 115 CYS A C 1
ATOM 924 O O . CYS A 1 115 ? 13.320 -9.724 6.952 1.00 36.78 115 CYS A O 1
ATOM 926 N N . GLU A 1 116 ? 15.113 -9.284 5.670 1.00 47.75 116 GLU A N 1
ATOM 927 C CA . GLU A 1 116 ? 14.521 -8.860 4.396 1.00 47.75 116 GLU A CA 1
ATOM 928 C C . GLU A 1 116 ? 13.631 -9.942 3.727 1.00 47.75 116 GLU A C 1
ATOM 930 O O . GLU A 1 116 ? 13.486 -9.986 2.507 1.00 47.75 116 GLU A O 1
ATOM 935 N N . ALA A 1 117 ? 13.062 -10.850 4.520 1.00 40.81 117 ALA A N 1
ATOM 936 C CA . ALA A 1 117 ? 12.222 -11.956 4.119 1.00 40.81 117 ALA A CA 1
ATOM 937 C C . ALA A 1 117 ? 10.835 -11.431 3.741 1.00 40.81 117 ALA A C 1
ATOM 939 O O . ALA A 1 117 ? 9.976 -11.189 4.585 1.00 40.81 117 ALA A O 1
ATOM 940 N N . GLU A 1 118 ? 10.696 -11.206 2.437 1.00 52.94 118 GLU A N 1
ATOM 941 C CA . GLU A 1 118 ? 9.543 -11.557 1.611 1.00 52.94 118 GLU A CA 1
ATOM 942 C C . GLU A 1 118 ? 8.180 -11.476 2.317 1.00 52.94 118 GLU A C 1
ATOM 944 O O . GLU A 1 118 ? 7.837 -12.319 3.141 1.00 52.94 118 GLU A O 1
ATOM 949 N N . GLU A 1 119 ? 7.355 -10.515 1.879 1.00 55.12 119 GLU A N 1
ATOM 950 C CA . GLU A 1 119 ? 5.932 -10.280 2.208 1.00 55.12 119 GLU A CA 1
ATOM 951 C C . GLU A 1 119 ? 5.012 -11.536 2.260 1.00 55.12 119 GLU A C 1
ATOM 953 O O . GLU A 1 119 ? 3.813 -11.393 2.471 1.00 55.12 119 GLU A O 1
ATOM 958 N N . ILE A 1 120 ? 5.503 -12.753 2.011 1.00 47.31 120 ILE A N 1
ATOM 959 C CA . ILE A 1 120 ? 4.758 -13.969 1.671 1.00 47.31 120 ILE A CA 1
ATOM 960 C C . ILE A 1 120 ? 4.288 -14.761 2.905 1.00 47.31 120 ILE A C 1
ATOM 962 O O . ILE A 1 120 ? 3.148 -15.230 2.911 1.00 47.31 120 ILE A O 1
ATOM 966 N N . GLU A 1 121 ? 5.084 -14.905 3.971 1.00 53.28 121 GLU A N 1
ATOM 967 C CA . GLU A 1 121 ? 4.684 -15.763 5.108 1.00 53.28 121 GLU A CA 1
ATOM 968 C C . GLU A 1 121 ? 3.617 -15.118 6.009 1.00 53.28 121 GLU A C 1
ATOM 970 O O . GLU A 1 121 ? 2.712 -15.790 6.515 1.00 53.28 121 GLU A O 1
ATOM 975 N N . THR A 1 122 ? 3.635 -13.793 6.139 1.00 58.12 122 THR A N 1
ATOM 976 C CA . THR A 1 122 ? 2.686 -13.024 6.960 1.00 58.12 122 THR A CA 1
ATOM 977 C C . THR A 1 122 ? 1.258 -13.027 6.410 1.00 58.12 122 THR A C 1
ATOM 979 O O . THR A 1 122 ? 0.305 -12.821 7.171 1.00 58.12 122 THR A O 1
ATOM 982 N N . MET A 1 123 ? 1.074 -13.314 5.116 1.00 64.62 123 MET A N 1
ATOM 983 C CA . MET A 1 123 ? -0.246 -13.348 4.466 1.00 64.62 123 MET A CA 1
ATOM 984 C C . MET A 1 123 ? -1.090 -14.553 4.911 1.00 64.62 123 MET A C 1
ATOM 986 O O . MET A 1 123 ? -2.306 -14.450 5.071 1.00 64.62 123 MET A O 1
ATOM 990 N N . VAL A 1 124 ? -0.458 -15.701 5.180 1.00 71.44 124 VAL A N 1
ATOM 991 C CA . VAL A 1 124 ? -1.189 -16.938 5.516 1.00 71.44 124 VAL A CA 1
ATOM 992 C C . VAL A 1 124 ? -1.809 -16.865 6.912 1.00 71.44 124 VAL A C 1
ATOM 994 O O . VAL A 1 124 ? -2.908 -17.375 7.137 1.00 71.44 124 VAL A O 1
ATOM 997 N N . ALA A 1 125 ? -1.121 -16.236 7.867 1.00 77.25 125 ALA A N 1
ATOM 998 C CA . ALA A 1 125 ? -1.645 -16.046 9.217 1.00 77.25 125 ALA A CA 1
ATOM 999 C C . ALA A 1 125 ? -2.738 -14.970 9.257 1.00 77.25 125 ALA A C 1
ATOM 1001 O O . ALA A 1 125 ? -3.754 -15.157 9.930 1.00 77.25 125 ALA A O 1
ATOM 1002 N N . THR A 1 126 ? -2.564 -13.877 8.504 1.00 78.44 126 THR A N 1
ATOM 1003 C CA . THR A 1 126 ? -3.543 -12.780 8.466 1.00 78.44 126 THR A CA 1
ATOM 1004 C C . THR A 1 126 ? -4.897 -13.235 7.921 1.00 78.44 126 THR A C 1
ATOM 1006 O O . THR A 1 126 ? -5.933 -12.842 8.458 1.00 78.44 126 THR A O 1
ATOM 1009 N N . ALA A 1 127 ? -4.907 -14.146 6.945 1.00 79.31 127 ALA A N 1
ATOM 1010 C CA . ALA A 1 127 ? -6.138 -14.708 6.392 1.00 79.31 127 ALA A CA 1
ATOM 1011 C C . ALA A 1 127 ? -6.966 -15.557 7.377 1.00 79.31 127 ALA A C 1
ATOM 1013 O O . ALA A 1 127 ? -8.147 -15.788 7.138 1.00 79.31 127 ALA A O 1
ATOM 1014 N N . LYS A 1 128 ? -6.379 -16.021 8.489 1.00 82.81 128 LYS A N 1
ATOM 1015 C CA . LYS A 1 128 ? -7.070 -16.872 9.479 1.00 82.81 128 LYS A CA 1
ATOM 1016 C C . LYS A 1 128 ? -7.812 -16.079 10.558 1.00 82.81 128 LYS A C 1
ATOM 1018 O O . LYS A 1 128 ? -8.585 -16.657 11.324 1.00 82.81 128 LYS A O 1
ATOM 1023 N N . VAL A 1 129 ? -7.555 -14.779 10.663 1.00 85.44 129 VAL A N 1
ATOM 1024 C CA . VAL A 1 129 ? -8.124 -13.919 11.704 1.00 85.44 129 VAL A CA 1
ATOM 1025 C C . VAL A 1 129 ? -9.438 -13.326 11.212 1.00 85.44 129 VAL A C 1
ATOM 1027 O O . VAL A 1 129 ? -9.437 -12.504 10.306 1.00 85.44 129 VAL A O 1
ATOM 1030 N N . LYS A 1 130 ? -10.543 -13.701 11.866 1.00 88.38 130 LYS A N 1
ATOM 1031 C CA . LYS A 1 130 ? -11.908 -13.288 11.490 1.00 88.38 130 LYS A CA 1
ATOM 1032 C C . LYS A 1 130 ? -12.240 -11.828 11.815 1.00 88.38 130 LYS A C 1
ATOM 1034 O O . LYS A 1 130 ? -13.115 -11.240 11.182 1.00 88.38 130 LYS A O 1
ATOM 1039 N N . SER A 1 131 ? -11.579 -11.259 12.823 1.00 90.38 131 SER A N 1
ATOM 1040 C CA . SER A 1 131 ? -11.880 -9.924 13.344 1.00 90.38 131 SER A CA 1
ATOM 1041 C C . SER A 1 131 ? -10.598 -9.152 13.627 1.00 90.38 131 SER A C 1
ATOM 1043 O O . SER A 1 131 ? -9.776 -9.571 14.438 1.00 90.38 131 SER A O 1
ATOM 1045 N N . TRP A 1 132 ? -10.451 -7.997 12.991 1.00 90.56 132 TRP A N 1
ATOM 1046 C CA . TRP A 1 132 ? -9.305 -7.108 13.133 1.00 90.56 132 TRP A CA 1
ATOM 1047 C C . TRP A 1 132 ? -9.714 -5.804 13.798 1.00 90.56 132 TRP A C 1
ATOM 1049 O O . TRP A 1 132 ? -10.731 -5.215 13.432 1.00 90.56 132 TRP A O 1
ATOM 1059 N N . ARG A 1 133 ? -8.889 -5.323 14.731 1.00 90.00 133 ARG A N 1
ATOM 1060 C CA . ARG A 1 133 ? -8.989 -3.969 15.278 1.00 90.00 133 ARG A CA 1
ATOM 1061 C C . ARG A 1 133 ? -7.714 -3.216 14.946 1.00 90.00 133 ARG A C 1
ATOM 1063 O O . ARG A 1 133 ? -6.648 -3.472 15.484 1.00 90.00 133 ARG A O 1
ATOM 1070 N N . VAL A 1 134 ? -7.812 -2.285 14.027 1.00 89.19 134 VAL A N 1
ATOM 1071 C CA . VAL A 1 134 ? -6.675 -1.561 13.474 1.00 89.19 134 VAL A CA 1
ATOM 1072 C C . VAL A 1 134 ? -6.645 -0.200 14.135 1.00 89.19 134 VAL A C 1
ATOM 1074 O O . VAL A 1 134 ? -7.634 0.520 14.069 1.00 89.19 134 VAL A O 1
ATOM 1077 N N . VAL A 1 135 ? -5.538 0.137 14.794 1.00 88.12 135 VAL A N 1
ATOM 1078 C CA . VAL A 1 135 ? -5.383 1.422 15.479 1.00 88.12 135 VAL A CA 1
ATOM 1079 C C . VAL A 1 135 ? -4.420 2.292 14.691 1.00 88.12 135 VAL A C 1
ATOM 1081 O O . VAL A 1 135 ? -3.260 1.934 14.484 1.00 88.12 135 VAL A O 1
ATOM 1084 N N . ILE A 1 136 ? -4.898 3.450 14.254 1.00 87.94 136 ILE A N 1
ATOM 1085 C CA . ILE A 1 136 ? -4.180 4.313 13.322 1.00 87.94 136 ILE A CA 1
ATOM 1086 C C . ILE A 1 136 ? -3.893 5.667 13.972 1.00 87.94 136 ILE A C 1
ATOM 1088 O O . ILE A 1 136 ? -4.805 6.376 14.394 1.00 87.94 136 ILE A O 1
ATOM 1092 N N . SER A 1 137 ? -2.613 6.041 14.027 1.00 86.19 137 SER A N 1
ATOM 1093 C CA . SER A 1 137 ? -2.187 7.395 14.395 1.00 86.19 137 SER A CA 1
ATOM 1094 C C . SER A 1 137 ? -2.079 8.248 13.138 1.00 86.19 137 SER A C 1
ATOM 1096 O O . SER A 1 137 ? -1.433 7.842 12.178 1.00 86.19 137 SER A O 1
ATOM 1098 N N . THR A 1 138 ? -2.673 9.440 13.148 1.00 88.25 138 THR A N 1
ATOM 1099 C CA . THR A 1 138 ? -2.499 10.432 12.072 1.00 88.25 138 THR A CA 1
ATOM 1100 C C . THR A 1 138 ? -1.331 11.382 12.340 1.00 88.25 138 THR A C 1
ATOM 1102 O O . THR A 1 138 ? -1.049 12.245 11.515 1.00 88.25 138 THR A O 1
ATOM 1105 N N . SER A 1 139 ? -0.644 11.252 13.481 1.00 85.25 139 SER A N 1
ATOM 1106 C CA . SER A 1 139 ? 0.475 12.120 13.859 1.00 85.25 139 SER A CA 1
ATOM 1107 C C . SER A 1 139 ? 1.679 11.919 12.938 1.00 85.25 139 SER A C 1
ATOM 1109 O O . SER A 1 139 ? 2.216 10.811 12.842 1.00 85.25 139 SER A O 1
ATOM 1111 N N . LYS A 1 140 ? 2.167 13.002 12.318 1.00 84.19 140 LYS A N 1
ATOM 1112 C CA . LYS A 1 140 ? 3.385 12.956 11.491 1.00 84.19 140 LYS A CA 1
ATOM 1113 C C . LYS A 1 140 ? 4.649 12.681 12.309 1.00 84.19 140 LYS A C 1
ATOM 1115 O O . LYS A 1 140 ? 5.616 12.143 11.788 1.00 84.19 140 LYS A O 1
ATOM 1120 N N . GLU A 1 141 ? 4.654 13.013 13.601 1.00 73.81 141 GLU A N 1
ATOM 1121 C CA . GLU A 1 141 ? 5.810 12.767 14.478 1.00 73.81 141 GLU A CA 1
ATOM 1122 C C . GLU A 1 141 ? 6.095 11.262 14.640 1.00 73.81 141 GLU A C 1
ATOM 1124 O O . GLU A 1 141 ? 7.246 10.832 14.765 1.00 73.81 141 GLU A O 1
ATOM 1129 N N . GLU A 1 142 ? 5.039 10.446 14.624 1.00 64.94 142 GLU A N 1
ATOM 1130 C CA . GLU A 1 142 ? 5.142 8.991 14.753 1.00 64.94 142 GLU A CA 1
ATOM 1131 C C . GLU A 1 142 ? 5.471 8.296 13.432 1.00 64.94 142 GLU A C 1
ATOM 1133 O O . GLU A 1 142 ? 6.145 7.259 13.425 1.00 64.94 142 GLU A O 1
ATOM 1138 N N . LEU A 1 143 ? 4.998 8.876 12.336 1.00 63.53 143 LEU A N 1
ATOM 1139 C CA . LEU A 1 143 ? 5.092 8.364 10.981 1.00 63.53 143 LEU A CA 1
ATOM 1140 C C . LEU A 1 143 ? 6.201 9.127 10.244 1.00 63.53 143 LEU A C 1
ATOM 1142 O O . LEU A 1 143 ? 5.951 10.081 9.517 1.00 63.53 143 LEU A O 1
ATOM 1146 N N . ARG A 1 144 ? 7.451 8.705 10.466 1.00 67.88 144 ARG A N 1
ATOM 1147 C CA . ARG A 1 144 ? 8.610 9.207 9.701 1.00 67.88 144 ARG A CA 1
ATOM 1148 C C . ARG A 1 144 ? 8.658 8.674 8.269 1.00 67.88 144 ARG A C 1
ATOM 1150 O O . ARG A 1 144 ? 9.419 9.191 7.461 1.00 67.88 144 ARG A O 1
ATOM 1157 N N . ASP A 1 145 ? 7.906 7.613 8.004 1.00 70.31 145 ASP A N 1
ATOM 1158 C CA . ASP A 1 145 ? 7.888 6.935 6.718 1.00 70.31 145 ASP A CA 1
ATOM 1159 C C . ASP A 1 145 ? 6.929 7.671 5.765 1.00 70.31 145 ASP A C 1
ATOM 1161 O O . ASP A 1 145 ? 5.916 8.216 6.220 1.00 70.31 145 ASP A O 1
ATOM 1165 N N . PRO A 1 146 ? 7.228 7.713 4.456 1.00 79.06 146 PRO A N 1
ATOM 1166 C CA . PRO A 1 146 ? 6.346 8.349 3.489 1.00 79.06 146 PRO A CA 1
ATOM 1167 C C . PRO A 1 146 ? 4.989 7.630 3.435 1.00 79.06 146 PRO A C 1
ATOM 1169 O O . PRO A 1 146 ? 4.893 6.436 3.724 1.00 79.06 146 PRO A O 1
ATOM 1172 N N . LEU A 1 147 ? 3.934 8.362 3.063 1.00 86.50 147 LEU A N 1
ATOM 1173 C CA . LEU A 1 147 ? 2.624 7.766 2.805 1.00 86.50 147 LEU A CA 1
ATOM 1174 C C . LEU A 1 147 ? 2.556 7.172 1.383 1.00 86.50 147 LEU A C 1
ATOM 1176 O O . LEU A 1 147 ? 3.119 7.778 0.466 1.00 86.50 147 LEU A O 1
ATOM 1180 N N . PRO A 1 148 ? 1.841 6.044 1.192 1.00 87.25 148 PRO A N 1
ATOM 1181 C CA . PRO A 1 148 ? 1.197 5.245 2.237 1.00 87.25 148 PRO A CA 1
ATOM 1182 C C . PRO A 1 148 ? 2.219 4.473 3.093 1.00 87.25 148 PRO A C 1
ATOM 1184 O O . PRO A 1 148 ? 3.311 4.135 2.645 1.00 87.25 148 PRO A O 1
ATOM 1187 N N . ASN A 1 149 ? 1.864 4.185 4.349 1.00 86.62 149 ASN A N 1
ATOM 1188 C CA . ASN A 1 149 ? 2.746 3.450 5.259 1.00 86.62 149 ASN A CA 1
ATOM 1189 C C . ASN A 1 149 ? 2.972 2.006 4.765 1.00 86.62 149 ASN A C 1
ATOM 1191 O O . ASN A 1 149 ? 2.006 1.298 4.464 1.00 86.62 149 ASN A O 1
ATOM 1195 N N . GLU A 1 150 ? 4.231 1.554 4.738 1.00 85.81 150 GLU A N 1
ATOM 1196 C CA . GLU A 1 150 ? 4.614 0.214 4.261 1.00 85.81 150 GLU A CA 1
ATOM 1197 C C . GLU A 1 150 ? 3.884 -0.894 5.015 1.00 85.81 150 GLU A C 1
ATOM 1199 O O . GLU A 1 150 ? 3.222 -1.743 4.423 1.00 85.81 150 GLU A O 1
ATOM 1204 N N . SER A 1 151 ? 3.963 -0.866 6.345 1.00 83.19 151 SER A N 1
ATOM 1205 C CA . SER A 1 151 ? 3.403 -1.910 7.197 1.00 83.19 151 SER A CA 1
ATOM 1206 C C . SER A 1 151 ? 1.883 -1.996 7.059 1.00 83.19 151 SER A C 1
ATOM 1208 O O . SER A 1 151 ? 1.326 -3.095 7.006 1.00 83.19 151 SER A O 1
ATOM 1210 N N . PHE A 1 152 ? 1.205 -0.849 6.964 1.00 88.38 152 PHE A N 1
ATOM 1211 C CA . PHE A 1 152 ? -0.242 -0.811 6.759 1.00 88.38 152 PHE A CA 1
ATOM 1212 C C . PHE A 1 152 ? -0.635 -1.309 5.373 1.00 88.38 152 PHE A C 1
ATOM 1214 O O . PHE A 1 152 ? -1.605 -2.058 5.232 1.00 88.38 152 PHE A O 1
ATOM 1221 N N . THR A 1 153 ? 0.149 -0.964 4.355 1.00 90.62 153 THR A N 1
ATOM 1222 C CA . THR A 1 153 ? -0.098 -1.436 2.994 1.00 90.62 153 THR A CA 1
ATOM 1223 C C . THR A 1 153 ? 0.108 -2.940 2.880 1.00 90.62 153 THR A C 1
ATOM 1225 O O . THR A 1 153 ? -0.767 -3.636 2.363 1.00 90.62 153 THR A O 1
ATOM 1228 N N . SER A 1 154 ? 1.192 -3.474 3.438 1.00 87.44 154 SER A N 1
ATOM 1229 C CA . SER A 1 154 ? 1.458 -4.915 3.504 1.00 87.44 154 SER A CA 1
ATOM 1230 C C . SER A 1 154 ? 0.362 -5.667 4.258 1.00 87.44 154 SER A C 1
ATOM 1232 O O . SER A 1 154 ? -0.095 -6.718 3.805 1.00 87.44 154 SER A O 1
ATOM 1234 N N . PHE A 1 155 ? -0.139 -5.103 5.360 1.00 88.75 155 PHE A N 1
ATOM 1235 C CA . PHE A 1 155 ? -1.299 -5.640 6.071 1.00 88.75 155 PHE A CA 1
ATOM 1236 C C . PHE A 1 155 ? -2.546 -5.707 5.174 1.00 88.75 155 PHE A C 1
ATOM 1238 O O . PHE A 1 155 ? -3.175 -6.761 5.075 1.00 88.75 155 PHE A O 1
ATOM 1245 N N . CYS A 1 156 ? -2.874 -4.625 4.464 1.00 92.19 156 CYS A N 1
ATOM 1246 C CA . CYS A 1 156 ? -4.025 -4.585 3.556 1.00 92.19 156 CYS A CA 1
ATOM 1247 C C . CYS A 1 156 ? -3.871 -5.553 2.370 1.00 92.19 156 CYS A C 1
ATOM 1249 O O . CYS A 1 156 ? -4.839 -6.210 1.981 1.00 92.19 156 CYS A O 1
ATOM 1251 N N . ARG A 1 157 ? -2.653 -5.706 1.833 1.00 91.75 157 ARG A N 1
ATOM 1252 C CA . ARG A 1 157 ? -2.323 -6.724 0.819 1.00 91.75 157 ARG A CA 1
ATOM 1253 C C . ARG A 1 157 ? -2.540 -8.139 1.358 1.00 91.75 157 ARG A C 1
ATOM 1255 O O . ARG A 1 157 ? -3.064 -8.982 0.637 1.00 91.75 157 ARG A O 1
ATOM 1262 N N . GLY A 1 158 ? -2.184 -8.407 2.614 1.00 88.69 158 GLY A N 1
ATOM 1263 C CA . GLY A 1 158 ? -2.493 -9.673 3.289 1.00 88.69 158 GLY A CA 1
ATOM 1264 C C . GLY A 1 158 ? -3.999 -9.918 3.386 1.00 88.69 158 GLY A C 1
ATOM 1265 O O . GLY A 1 158 ? -4.497 -10.964 2.968 1.00 88.69 158 GLY A O 1
ATOM 1266 N N . LEU A 1 159 ? -4.745 -8.912 3.850 1.00 90.88 159 LEU A N 1
ATOM 1267 C CA . LEU A 1 159 ? -6.201 -8.991 3.977 1.00 90.88 159 LEU A CA 1
ATOM 1268 C C . LEU A 1 159 ? -6.928 -9.173 2.644 1.00 90.88 159 LEU A C 1
ATOM 1270 O O . LEU A 1 159 ? -7.988 -9.791 2.631 1.00 90.88 159 LEU A O 1
ATOM 1274 N N . CYS A 1 160 ? -6.391 -8.689 1.521 1.00 91.38 160 CYS A N 1
ATOM 1275 C CA . CYS A 1 160 ? -7.065 -8.834 0.228 1.00 91.38 160 CYS A CA 1
ATOM 1276 C C . CYS A 1 160 ? -7.194 -10.301 -0.233 1.00 91.38 160 CYS A C 1
ATOM 1278 O O . CYS A 1 160 ? -7.916 -10.585 -1.190 1.00 91.38 160 CYS A O 1
ATOM 1280 N N . GLN A 1 161 ? -6.457 -11.227 0.387 1.00 85.56 161 GLN A N 1
ATOM 1281 C CA . GLN A 1 161 ? -6.540 -12.669 0.133 1.00 85.56 161 GLN A CA 1
ATOM 1282 C C . GLN A 1 161 ? -7.412 -13.408 1.153 1.00 85.56 161 GLN A C 1
ATOM 1284 O O . GLN A 1 161 ? -7.682 -14.592 0.973 1.00 85.56 161 GLN A O 1
ATOM 1289 N N . ALA A 1 162 ? -7.831 -12.732 2.220 1.00 86.62 162 ALA A N 1
ATOM 1290 C CA . ALA A 1 162 ? -8.626 -13.322 3.277 1.00 86.62 162 ALA A CA 1
ATOM 1291 C C . ALA A 1 162 ? -10.114 -13.346 2.907 1.00 86.62 162 ALA A C 1
ATOM 1293 O O . ALA A 1 162 ? -10.630 -12.422 2.277 1.00 86.62 162 ALA A O 1
ATOM 1294 N N . GLU A 1 163 ? -10.817 -14.386 3.345 1.00 81.31 163 GLU A N 1
ATOM 1295 C CA . GLU A 1 163 ? -12.264 -14.487 3.182 1.00 81.31 163 GLU A CA 1
ATOM 1296 C C . GLU A 1 163 ? -12.976 -13.900 4.406 1.00 81.31 163 GLU A C 1
ATOM 1298 O O . GLU A 1 163 ? -12.729 -14.320 5.533 1.00 81.31 163 GLU A O 1
ATOM 1303 N N . SER A 1 164 ? -13.881 -12.946 4.164 1.00 68.44 164 SER A N 1
ATOM 1304 C CA . SER A 1 164 ? -14.895 -12.457 5.111 1.00 68.44 164 SER A CA 1
ATOM 1305 C C . SER A 1 164 ? -14.391 -12.112 6.514 1.00 68.44 164 SER A C 1
ATOM 1307 O O . SER A 1 164 ? -14.637 -12.831 7.484 1.00 68.44 164 SER A O 1
ATOM 1309 N N . ASN A 1 165 ? -13.795 -10.926 6.633 1.00 84.38 165 ASN A N 1
ATOM 1310 C CA . ASN A 1 165 ? -13.369 -10.382 7.915 1.00 84.38 165 ASN A CA 1
ATOM 1311 C C . ASN A 1 165 ? -14.268 -9.241 8.395 1.00 84.38 165 ASN A C 1
ATOM 1313 O O . ASN A 1 165 ? -14.918 -8.536 7.616 1.00 84.38 165 ASN A O 1
ATOM 1317 N N . ILE A 1 166 ? -14.273 -9.038 9.707 1.00 93.44 166 ILE A N 1
ATOM 1318 C CA . ILE A 1 166 ? -14.719 -7.793 10.325 1.00 93.44 166 ILE A CA 1
ATOM 1319 C C . ILE A 1 166 ? -13.472 -6.951 10.567 1.00 93.44 166 ILE A C 1
ATOM 1321 O O . ILE A 1 166 ? -12.524 -7.407 11.201 1.00 93.44 166 ILE A O 1
ATOM 1325 N N . LEU A 1 167 ? -13.468 -5.725 10.063 1.00 94.31 167 LEU A N 1
ATOM 1326 C CA . LEU A 1 167 ? -12.378 -4.779 10.222 1.00 94.31 167 LEU A CA 1
ATOM 1327 C C . LEU A 1 167 ? -12.895 -3.553 10.968 1.00 94.31 167 LEU A C 1
ATOM 1329 O O . LEU A 1 167 ? -13.696 -2.786 10.443 1.00 94.31 167 LEU A O 1
ATOM 1333 N N . ARG A 1 168 ? -12.428 -3.356 12.196 1.00 94.19 168 ARG A N 1
ATOM 1334 C CA . ARG A 1 168 ? -12.697 -2.158 12.989 1.00 94.19 168 ARG A CA 1
ATOM 1335 C C . ARG A 1 168 ? -11.477 -1.251 12.926 1.00 94.19 168 ARG A C 1
ATOM 1337 O O . ARG A 1 168 ? -10.438 -1.586 13.481 1.00 94.19 168 ARG A O 1
ATOM 1344 N N . CYS A 1 169 ? -11.591 -0.133 12.230 1.00 93.44 169 CYS A N 1
ATOM 1345 C CA . CYS A 1 169 ? -10.540 0.860 12.093 1.00 93.44 169 CYS A CA 1
ATOM 1346 C C . CYS A 1 169 ? -10.773 1.991 13.094 1.00 93.44 169 CYS A C 1
ATOM 1348 O O . CYS A 1 169 ? -11.735 2.747 12.982 1.00 93.44 169 CYS A O 1
ATOM 1350 N N . GLU A 1 170 ? -9.886 2.111 14.072 1.00 92.38 170 GLU A N 1
ATOM 1351 C CA . GLU A 1 170 ? -9.952 3.140 15.095 1.00 92.38 170 GLU A CA 1
ATOM 1352 C C . GLU A 1 170 ? -8.823 4.137 14.945 1.00 92.38 170 GLU A C 1
ATOM 1354 O O . GLU A 1 170 ? -7.646 3.778 14.937 1.00 92.38 170 GLU A O 1
ATOM 1359 N N . ILE A 1 171 ? -9.181 5.409 14.843 1.00 90.06 171 ILE A N 1
ATOM 1360 C CA . ILE A 1 171 ? -8.200 6.470 14.659 1.00 90.06 171 ILE A CA 1
ATOM 1361 C C . ILE A 1 171 ? -7.970 7.157 16.001 1.00 90.06 171 ILE A C 1
ATOM 1363 O O . ILE A 1 171 ? -8.912 7.464 16.741 1.00 90.06 171 ILE A O 1
ATOM 1367 N N . ILE A 1 172 ? -6.697 7.381 16.323 1.00 87.62 172 ILE A N 1
ATOM 1368 C CA . ILE A 1 172 ? -6.292 8.100 17.527 1.00 87.62 172 ILE A CA 1
ATOM 1369 C C . ILE A 1 172 ? -6.736 9.566 17.389 1.00 87.62 172 ILE A C 1
ATOM 1371 O O . ILE A 1 172 ? -6.385 10.210 16.393 1.00 87.62 172 ILE A O 1
ATOM 1375 N N . PRO A 1 173 ? -7.479 10.118 18.368 1.00 86.38 173 PRO A N 1
ATOM 1376 C CA . PRO A 1 173 ? -7.862 11.524 18.361 1.00 86.38 173 PRO A CA 1
ATOM 1377 C C . PRO A 1 173 ? -6.651 12.459 18.262 1.00 86.38 173 PRO A C 1
ATOM 1379 O O . PRO A 1 173 ? -5.586 12.203 18.835 1.00 86.38 173 PRO A O 1
ATOM 1382 N N . LYS A 1 174 ? -6.822 13.594 17.584 1.00 86.06 174 LYS A N 1
ATOM 1383 C CA . LYS A 1 174 ? -5.792 14.637 17.540 1.00 86.06 174 LYS A CA 1
ATOM 1384 C C . LYS A 1 174 ? -5.606 15.227 18.941 1.00 86.06 174 LYS A C 1
ATOM 1386 O O . LYS A 1 174 ? -6.550 15.348 19.721 1.00 86.06 174 LYS A O 1
ATOM 1391 N N . GLY A 1 175 ? -4.374 15.616 19.249 1.00 79.00 175 GLY A N 1
ATOM 1392 C CA . GLY A 1 175 ? -3.963 16.129 20.559 1.00 79.00 175 GLY A CA 1
ATOM 1393 C C . GLY A 1 175 ? -3.371 15.060 21.479 1.00 79.00 175 GLY A C 1
ATOM 1394 O O . GLY A 1 175 ? -2.720 15.406 22.466 1.00 79.00 175 GLY A O 1
ATOM 1395 N N . VAL A 1 176 ? -3.510 13.773 21.139 1.00 75.19 176 VAL A N 1
ATOM 1396 C CA . VAL A 1 176 ? -2.821 12.688 21.847 1.00 75.19 176 VAL A CA 1
ATOM 1397 C C . VAL A 1 176 ? -1.344 12.687 21.448 1.00 75.19 176 VAL A C 1
ATOM 1399 O O . VAL A 1 176 ? -0.976 12.278 20.351 1.00 75.19 176 VAL A O 1
ATOM 1402 N N . LYS A 1 177 ? -0.474 13.153 22.350 1.00 67.94 177 LYS A N 1
ATOM 1403 C CA . LYS A 1 177 ? 0.981 13.084 22.161 1.00 67.94 177 LYS A CA 1
ATOM 1404 C C . LYS A 1 177 ? 1.506 11.711 22.568 1.00 67.94 177 LYS A C 1
ATOM 1406 O O . LYS A 1 177 ? 1.591 11.399 23.758 1.00 67.94 177 LYS A O 1
ATOM 1411 N N . VAL A 1 178 ? 1.962 10.920 21.603 1.00 63.09 178 VAL A N 1
ATOM 1412 C CA . VAL A 1 178 ? 2.772 9.728 21.886 1.00 63.09 178 VAL A CA 1
ATOM 1413 C C . VAL A 1 178 ? 4.226 10.172 22.036 1.00 63.09 178 VAL A C 1
ATOM 1415 O O . VAL A 1 178 ? 5.011 10.136 21.095 1.00 63.09 178 VAL A O 1
ATOM 1418 N N . HIS A 1 179 ? 4.599 10.640 23.231 1.00 60.06 179 HIS A N 1
ATOM 1419 C CA . HIS A 1 179 ? 5.952 11.150 23.462 1.00 60.06 179 HIS A CA 1
ATOM 1420 C C . HIS A 1 179 ? 7.001 10.041 23.247 1.00 60.06 179 HIS A C 1
ATOM 1422 O O . HIS A 1 179 ? 7.088 9.077 24.021 1.00 60.06 179 HIS A O 1
ATOM 1428 N N . ARG A 1 180 ? 7.813 10.167 22.190 1.00 56.06 180 ARG A N 1
ATOM 1429 C CA . ARG A 1 180 ? 8.927 9.259 21.877 1.00 56.06 180 ARG A CA 1
ATOM 1430 C C . ARG A 1 180 ? 10.267 9.909 22.221 1.00 56.06 180 ARG A C 1
ATOM 1432 O O . ARG A 1 180 ? 11.076 10.198 21.353 1.00 56.06 180 ARG A O 1
ATOM 1439 N N . GLY A 1 181 ? 10.533 10.043 23.519 1.00 56.50 181 GLY A N 1
ATOM 1440 C CA . GLY A 1 181 ? 11.849 10.444 24.025 1.00 56.50 181 GLY A CA 1
ATOM 1441 C C . GLY A 1 181 ? 12.133 11.946 23.922 1.00 56.50 181 GLY A C 1
ATOM 1442 O O . GLY A 1 181 ? 11.453 12.686 23.226 1.00 56.50 181 GLY A O 1
ATOM 1443 N N . GLN A 1 182 ? 13.142 12.388 24.673 1.00 52.91 182 GLN A N 1
ATOM 1444 C CA . GLN A 1 182 ? 13.426 13.775 25.073 1.00 52.91 182 GLN A CA 1
ATOM 1445 C C . GLN A 1 182 ? 13.863 14.744 23.952 1.00 52.91 182 GLN A C 1
ATOM 1447 O O . GLN A 1 182 ? 14.559 15.722 24.234 1.00 52.91 182 GLN A O 1
ATOM 1452 N N . HIS A 1 183 ? 13.480 14.536 22.692 1.00 55.81 183 HIS A N 1
ATOM 1453 C CA . HIS A 1 183 ? 13.739 15.544 21.667 1.00 55.81 183 HIS A CA 1
ATOM 1454 C C . HIS A 1 183 ? 12.736 16.687 21.817 1.00 55.81 183 HIS A C 1
ATOM 1456 O O . HIS A 1 183 ? 11.633 16.671 21.285 1.00 55.81 183 HIS A O 1
ATOM 1462 N N . ARG A 1 184 ? 13.137 17.683 22.614 1.00 53.84 184 ARG A N 1
ATOM 1463 C CA . ARG A 1 184 ? 12.457 18.969 22.759 1.00 53.84 184 ARG A CA 1
ATOM 1464 C C . ARG A 1 184 ? 12.523 19.719 21.428 1.00 53.84 184 ARG A C 1
ATOM 1466 O O . ARG A 1 184 ? 13.440 20.505 21.207 1.00 53.84 184 ARG A O 1
ATOM 1473 N N . THR A 1 185 ? 11.564 19.500 20.539 1.00 54.81 185 THR A N 1
ATOM 1474 C CA . THR A 1 185 ? 11.293 20.467 19.474 1.00 54.81 185 THR A CA 1
ATOM 1475 C C . THR A 1 185 ? 10.737 21.729 20.124 1.00 54.81 185 THR A C 1
ATOM 1477 O O . THR A 1 185 ? 9.731 21.695 20.828 1.00 54.81 185 THR A O 1
ATOM 1480 N N . VAL A 1 186 ? 11.444 22.844 19.946 1.00 55.22 186 VAL A N 1
ATOM 1481 C CA . VAL A 1 186 ? 11.199 24.108 20.663 1.00 55.22 186 VAL A CA 1
ATOM 1482 C C . VAL A 1 186 ? 9.863 24.758 20.259 1.00 55.22 186 VAL A C 1
ATOM 1484 O O . VAL A 1 186 ? 9.316 25.536 21.030 1.00 55.22 186 VAL A O 1
ATOM 1487 N N . ASN A 1 187 ? 9.257 24.333 19.141 1.00 59.38 187 ASN A N 1
ATOM 1488 C CA . ASN A 1 187 ? 7.950 24.790 18.661 1.00 59.38 187 ASN A CA 1
ATOM 1489 C C . ASN A 1 187 ? 7.038 23.577 18.383 1.00 59.38 187 ASN A C 1
ATOM 1491 O O . ASN A 1 187 ? 7.000 23.067 17.270 1.00 59.38 187 ASN A O 1
ATOM 1495 N N . ASN A 1 188 ? 6.344 23.079 19.412 1.00 65.69 188 ASN A N 1
ATOM 1496 C CA . ASN A 1 188 ? 5.511 21.861 19.391 1.00 65.69 188 ASN A CA 1
ATOM 1497 C C . ASN A 1 188 ? 4.214 21.982 18.551 1.00 65.69 188 ASN A C 1
ATOM 1499 O O . ASN A 1 188 ? 3.125 21.717 19.069 1.00 65.69 188 ASN A O 1
ATOM 1503 N N . ILE A 1 189 ? 4.289 22.385 17.282 1.00 73.62 189 ILE A N 1
ATOM 1504 C CA . ILE A 1 189 ? 3.153 22.230 16.368 1.00 73.62 189 ILE A CA 1
ATOM 1505 C C . ILE A 1 189 ? 3.121 20.759 15.959 1.00 73.62 189 ILE A C 1
ATOM 1507 O O . ILE A 1 189 ? 4.017 20.277 15.273 1.00 73.62 189 ILE A O 1
ATOM 1511 N N . ILE A 1 190 ? 2.109 20.030 16.433 1.00 76.94 190 ILE A N 1
ATOM 1512 C CA . ILE A 1 190 ? 1.879 18.658 15.983 1.00 76.94 190 ILE A CA 1
ATOM 1513 C C . ILE A 1 190 ? 1.214 18.745 14.619 1.00 76.94 190 ILE A C 1
ATOM 1515 O O . ILE A 1 190 ? 0.098 19.256 14.498 1.00 76.94 190 ILE A O 1
ATOM 1519 N N . GLU A 1 191 ? 1.892 18.230 13.607 1.00 85.56 191 GLU A N 1
ATOM 1520 C CA . GLU A 1 191 ? 1.297 18.039 12.298 1.00 85.56 191 GLU A CA 1
ATOM 1521 C C . GLU A 1 191 ? 0.598 16.685 12.219 1.00 85.56 191 GLU A C 1
ATOM 1523 O O . GLU A 1 191 ? 1.050 15.687 12.789 1.00 85.56 191 GLU A O 1
ATOM 1528 N N . TYR A 1 192 ? -0.491 16.651 11.459 1.00 87.06 192 TYR A N 1
ATOM 1529 C CA . TYR A 1 192 ? -1.249 15.438 11.193 1.00 87.06 192 TYR A CA 1
ATOM 1530 C C . TYR A 1 192 ? -1.342 15.219 9.688 1.00 87.06 192 TYR A C 1
ATOM 1532 O O . TYR A 1 192 ? -1.410 16.181 8.919 1.00 87.06 192 TYR A O 1
ATOM 1540 N N . PHE A 1 193 ? -1.336 13.960 9.277 1.00 88.69 193 PHE A N 1
ATOM 1541 C CA . PHE A 1 193 ? -1.702 13.570 7.925 1.00 88.69 193 PHE A CA 1
ATOM 1542 C C . PHE A 1 193 ? -3.214 13.663 7.719 1.00 88.69 193 PHE A C 1
ATOM 1544 O O . PHE A 1 193 ? -3.991 13.579 8.676 1.00 88.69 193 PHE A O 1
ATOM 1551 N N . ASP A 1 194 ? -3.618 13.816 6.459 1.00 90.25 194 ASP A N 1
ATOM 1552 C CA . ASP A 1 194 ? -4.996 13.556 6.059 1.00 90.25 194 ASP A CA 1
ATOM 1553 C C . ASP A 1 194 ? -5.304 12.067 6.313 1.00 90.25 194 ASP A C 1
ATOM 1555 O O . ASP A 1 194 ? -4.571 11.202 5.816 1.00 90.25 194 ASP A O 1
ATOM 1559 N N . PRO A 1 195 ? -6.344 11.734 7.102 1.00 90.06 195 PRO A N 1
ATOM 1560 C CA . PRO A 1 195 ? -6.760 10.353 7.292 1.00 90.06 195 PRO A CA 1
ATOM 1561 C C . PRO A 1 195 ? -7.000 9.607 5.977 1.00 90.06 195 PRO A C 1
ATOM 1563 O O . PRO A 1 195 ? -6.715 8.415 5.922 1.00 90.06 195 PRO A O 1
ATOM 1566 N N . LEU A 1 196 ? -7.496 10.269 4.927 1.00 92.00 196 LEU A N 1
ATOM 1567 C CA . LEU A 1 196 ? -7.825 9.597 3.670 1.00 92.00 196 LEU A CA 1
ATOM 1568 C C . LEU A 1 196 ? -6.575 9.035 2.979 1.00 92.00 196 LEU A C 1
ATOM 1570 O O . LEU A 1 196 ? -6.566 7.875 2.574 1.00 92.00 196 LEU A O 1
ATOM 1574 N N . GLU A 1 197 ? -5.495 9.816 2.943 1.00 90.94 197 GLU A N 1
ATOM 1575 C CA . GLU A 1 197 ? -4.195 9.393 2.402 1.00 90.94 197 GLU A CA 1
ATOM 1576 C C . GLU A 1 197 ? -3.621 8.200 3.172 1.00 90.94 197 GLU A C 1
ATOM 1578 O O . GLU A 1 197 ? -3.101 7.245 2.595 1.00 90.94 197 GLU A O 1
ATOM 1583 N N . LEU A 1 198 ? -3.768 8.215 4.498 1.00 90.12 198 LEU A N 1
ATOM 1584 C CA . LEU A 1 198 ? -3.307 7.131 5.362 1.00 90.12 198 LEU A CA 1
ATOM 1585 C C . LEU A 1 198 ? -4.143 5.854 5.190 1.00 90.12 198 LEU A C 1
ATOM 1587 O O . LEU A 1 198 ? -3.610 4.749 5.288 1.00 90.12 198 LEU A O 1
ATOM 1591 N N . LEU A 1 199 ? -5.444 6.004 4.930 1.00 93.75 199 LEU A N 1
ATOM 1592 C CA . LEU A 1 199 ? -6.403 4.913 4.747 1.00 93.75 199 LEU A CA 1
ATOM 1593 C C . LEU A 1 199 ? -6.456 4.375 3.314 1.00 93.75 199 LEU A C 1
ATOM 1595 O O . LEU A 1 199 ? -7.055 3.321 3.101 1.00 93.75 199 LEU A O 1
ATOM 1599 N N . LYS A 1 200 ? -5.812 5.033 2.347 1.00 94.06 200 LYS A N 1
ATOM 1600 C CA . LYS A 1 200 ? -5.789 4.641 0.929 1.00 94.06 200 LYS A CA 1
ATOM 1601 C C . LYS A 1 200 ? -5.521 3.142 0.692 1.00 94.06 200 LYS A C 1
ATOM 1603 O O . LYS A 1 200 ? -6.230 2.559 -0.134 1.00 94.06 200 LYS A O 1
ATOM 1608 N N . PRO A 1 201 ? -4.622 2.451 1.429 1.00 94.56 201 PRO A N 1
ATOM 1609 C CA . PRO A 1 201 ? -4.407 1.011 1.248 1.00 94.56 201 PRO A CA 1
ATOM 1610 C C . PRO A 1 201 ? -5.631 0.125 1.519 1.00 94.56 201 PRO A C 1
ATOM 1612 O O . PRO A 1 201 ? -5.714 -0.983 0.985 1.00 94.56 201 PRO A O 1
ATOM 1615 N N . LEU A 1 202 ? -6.617 0.599 2.292 1.00 95.00 202 LEU A N 1
ATOM 1616 C CA . LEU A 1 202 ? -7.876 -0.120 2.513 1.00 95.00 202 LEU A CA 1
ATOM 1617 C C . LEU A 1 202 ? -8.670 -0.336 1.223 1.00 95.00 202 LEU A C 1
ATOM 1619 O O . LEU A 1 202 ? -9.445 -1.288 1.137 1.00 95.00 202 LEU A O 1
ATOM 1623 N N . SER A 1 203 ? -8.429 0.478 0.193 1.00 95.00 203 SER A N 1
ATOM 1624 C CA . SER A 1 203 ? -9.015 0.300 -1.139 1.00 95.00 203 SER A CA 1
ATOM 1625 C C . SER A 1 203 ? -8.654 -1.037 -1.803 1.00 95.00 203 SER A C 1
ATOM 1627 O O . SER A 1 203 ? -9.307 -1.411 -2.777 1.00 95.00 203 SER A O 1
ATOM 1629 N N . LEU A 1 204 ? -7.680 -1.789 -1.278 1.00 94.94 204 LEU A N 1
ATOM 1630 C CA . LEU A 1 204 ? -7.327 -3.145 -1.718 1.00 94.94 204 LEU A CA 1
ATOM 1631 C C . LEU A 1 204 ? -8.247 -4.235 -1.146 1.00 94.94 204 LEU A C 1
ATOM 1633 O O . LEU A 1 204 ? -8.337 -5.331 -1.706 1.00 94.94 204 LEU A O 1
ATOM 1637 N N . VAL A 1 205 ? -8.894 -3.968 -0.011 1.00 94.69 205 VAL A N 1
ATOM 1638 C CA . VAL A 1 205 ? -9.654 -4.961 0.756 1.00 94.69 205 VAL A CA 1
ATOM 1639 C C . VAL A 1 205 ? -11.076 -5.061 0.204 1.00 94.69 205 VAL A C 1
ATOM 1641 O O . VAL A 1 205 ? -11.706 -4.050 -0.096 1.00 94.69 205 VAL A O 1
ATOM 1644 N N . ARG A 1 206 ? -11.594 -6.282 0.043 1.00 95.31 206 ARG A N 1
ATOM 1645 C CA . ARG A 1 206 ? -12.944 -6.556 -0.483 1.00 95.31 206 ARG A CA 1
ATOM 1646 C C . ARG A 1 206 ? -13.672 -7.567 0.391 1.00 95.31 206 ARG A C 1
ATOM 1648 O O . ARG A 1 206 ? -13.039 -8.255 1.195 1.00 95.31 206 ARG A O 1
ATOM 1655 N N . ASN A 1 207 ? -14.992 -7.660 0.228 1.00 94.94 207 ASN A N 1
ATOM 1656 C CA . ASN A 1 207 ? -15.855 -8.594 0.958 1.00 94.94 207 ASN A CA 1
ATOM 1657 C C . ASN A 1 207 ? -15.660 -8.550 2.488 1.00 94.94 207 ASN A C 1
ATOM 1659 O O . ASN A 1 207 ? -15.702 -9.582 3.160 1.00 94.94 207 ASN A O 1
ATOM 1663 N N . THR A 1 208 ? -15.391 -7.366 3.039 1.00 94.38 208 THR A N 1
ATOM 1664 C CA . THR A 1 208 ? -15.055 -7.176 4.457 1.00 94.38 208 THR A CA 1
ATOM 1665 C C . THR A 1 208 ? -16.011 -6.163 5.076 1.00 94.38 208 THR A C 1
ATOM 1667 O O . THR A 1 208 ? -16.353 -5.153 4.464 1.00 94.38 208 THR A O 1
ATOM 1670 N N . LYS A 1 209 ? -16.460 -6.417 6.308 1.00 95.94 209 LYS A N 1
ATOM 1671 C CA . LYS A 1 209 ? -17.295 -5.463 7.046 1.00 95.94 209 LYS A CA 1
ATOM 1672 C C . LYS A 1 209 ? -16.394 -4.450 7.742 1.00 95.94 209 LYS A C 1
ATOM 1674 O O . LYS A 1 209 ? -15.780 -4.784 8.752 1.00 95.94 209 LYS A O 1
ATOM 1679 N N . LEU A 1 210 ? -16.336 -3.231 7.217 1.00 96.31 210 LEU A N 1
ATOM 1680 C CA . LEU A 1 210 ? -15.572 -2.133 7.804 1.00 96.31 210 LEU A CA 1
ATOM 1681 C C . LEU A 1 210 ? -16.418 -1.345 8.815 1.00 96.31 210 LEU A C 1
ATOM 1683 O O . LEU A 1 210 ? -17.596 -1.077 8.580 1.00 96.31 210 LEU A O 1
ATOM 1687 N N . GLN A 1 211 ? -15.811 -0.972 9.937 1.00 95.38 211 GLN A N 1
ATOM 1688 C CA . GLN A 1 211 ? -16.376 -0.070 10.936 1.00 95.38 211 GLN A CA 1
ATOM 1689 C C . GLN A 1 211 ? -15.326 0.954 11.338 1.00 95.38 211 GLN A C 1
ATOM 1691 O O . GLN A 1 211 ? -14.208 0.568 11.675 1.00 95.38 211 GLN A O 1
ATOM 1696 N N . PHE A 1 212 ? -15.694 2.230 11.359 1.00 94.38 212 PHE A N 1
ATOM 1697 C CA . PHE A 1 212 ? -14.842 3.273 11.911 1.00 94.38 212 PHE A CA 1
ATOM 1698 C C . PHE A 1 212 ? -15.222 3.600 13.353 1.00 94.38 212 PHE A C 1
ATOM 1700 O O . PHE A 1 212 ? -16.368 3.433 13.774 1.00 94.38 212 PHE A O 1
ATOM 1707 N N . GLY A 1 213 ? -14.239 4.042 14.129 1.00 91.50 213 GLY A N 1
ATOM 1708 C CA . GLY A 1 213 ? -14.450 4.476 15.502 1.00 91.50 213 GLY A CA 1
ATOM 1709 C C . GLY A 1 213 ? -13.323 5.360 16.009 1.00 91.50 213 GLY A C 1
ATOM 1710 O O . GLY A 1 213 ? -12.215 5.368 15.477 1.00 91.50 213 GLY A O 1
ATOM 1711 N N . ASN A 1 214 ? -13.601 6.131 17.058 1.00 88.56 214 ASN A N 1
ATOM 1712 C CA . ASN A 1 214 ? -12.554 6.852 17.779 1.00 88.56 214 ASN A CA 1
ATOM 1713 C C . ASN A 1 214 ? -11.943 5.895 18.795 1.00 88.56 214 ASN A C 1
ATOM 1715 O O . ASN A 1 214 ? -12.684 5.214 19.506 1.00 88.56 214 ASN A O 1
ATOM 1719 N N . LEU A 1 215 ? -10.614 5.859 18.884 1.00 87.06 215 LEU A N 1
ATOM 1720 C CA . LEU A 1 215 ? -9.964 5.100 19.945 1.00 87.06 215 LEU A CA 1
ATOM 1721 C C . LEU A 1 215 ? -10.233 5.784 21.299 1.00 87.06 215 LEU A C 1
ATOM 1723 O O . LEU A 1 215 ? -9.912 6.972 21.435 1.00 87.06 215 LEU A O 1
ATOM 1727 N N . PRO A 1 216 ? -10.785 5.075 22.303 1.00 85.19 216 PRO A N 1
ATOM 1728 C CA . PRO A 1 216 ? -10.911 5.613 23.652 1.00 85.19 216 PRO A CA 1
ATOM 1729 C C . PRO A 1 216 ? -9.543 6.017 24.216 1.00 85.19 216 PRO A C 1
ATOM 1731 O O . PRO A 1 216 ? -8.529 5.366 23.973 1.00 85.19 216 PRO A O 1
ATOM 1734 N N . ILE A 1 217 ? -9.494 7.120 24.960 1.00 78.94 217 ILE A N 1
ATOM 1735 C CA . ILE A 1 217 ? -8.236 7.727 25.435 1.00 78.94 217 ILE A CA 1
ATOM 1736 C C . ILE A 1 217 ? -7.513 6.808 26.422 1.00 78.94 217 ILE A C 1
ATOM 1738 O O . ILE A 1 217 ? -6.289 6.728 26.422 1.00 78.94 217 ILE A O 1
ATOM 1742 N N . ASP A 1 218 ? -8.276 6.122 27.262 1.00 80.19 218 ASP A N 1
ATOM 1743 C CA . ASP A 1 218 ? -7.800 5.131 28.223 1.00 80.19 218 ASP A CA 1
ATOM 1744 C C . ASP A 1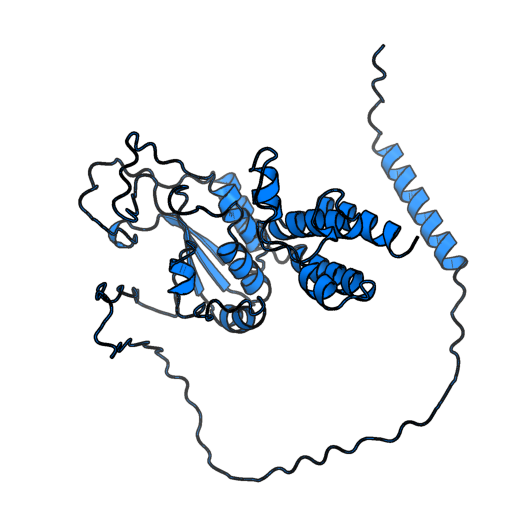 218 ? -7.234 3.872 27.549 1.00 80.19 218 ASP A C 1
ATOM 1746 O O . ASP A 1 218 ? -6.406 3.178 28.141 1.00 80.19 218 ASP A O 1
ATOM 1750 N N . GLU A 1 219 ? -7.620 3.621 26.297 1.00 78.56 219 GLU A N 1
ATOM 1751 C CA . GLU A 1 219 ? -7.084 2.550 25.453 1.00 78.56 219 GLU A CA 1
ATOM 1752 C C . GLU A 1 219 ? -5.955 3.015 24.521 1.00 78.56 219 GLU A C 1
ATOM 1754 O O . GLU A 1 219 ? -5.232 2.192 23.951 1.00 78.56 219 GLU A O 1
ATOM 1759 N N . ALA A 1 220 ? -5.770 4.327 24.359 1.00 75.12 220 ALA A N 1
ATOM 1760 C CA . ALA A 1 220 ? -4.704 4.862 23.534 1.00 75.12 220 ALA A CA 1
ATOM 1761 C C . ALA A 1 220 ? -3.327 4.520 24.133 1.00 75.12 220 ALA A C 1
ATOM 1763 O O . ALA A 1 220 ? -3.160 4.509 25.356 1.00 75.12 220 ALA A O 1
ATOM 1764 N N . PRO A 1 221 ? -2.299 4.268 23.299 1.00 67.12 221 PRO A N 1
ATOM 1765 C CA . PRO A 1 221 ? -0.941 3.968 23.753 1.00 67.12 221 PRO A CA 1
ATOM 1766 C C . PRO A 1 221 ? -0.235 5.228 24.296 1.00 67.12 221 PRO A C 1
ATOM 1768 O O . PRO A 1 221 ? 0.810 5.661 23.803 1.00 67.12 221 PRO A O 1
ATOM 1771 N N . ILE A 1 222 ? -0.809 5.842 25.330 1.00 64.00 222 ILE A N 1
ATOM 1772 C CA . ILE A 1 222 ? -0.332 7.068 25.959 1.00 64.00 222 ILE A CA 1
ATOM 1773 C C . ILE A 1 222 ? 0.821 6.708 26.890 1.00 64.00 222 ILE A C 1
ATOM 1775 O O . ILE A 1 222 ? 0.646 6.086 27.936 1.00 64.00 222 ILE A O 1
ATOM 1779 N N . ARG A 1 2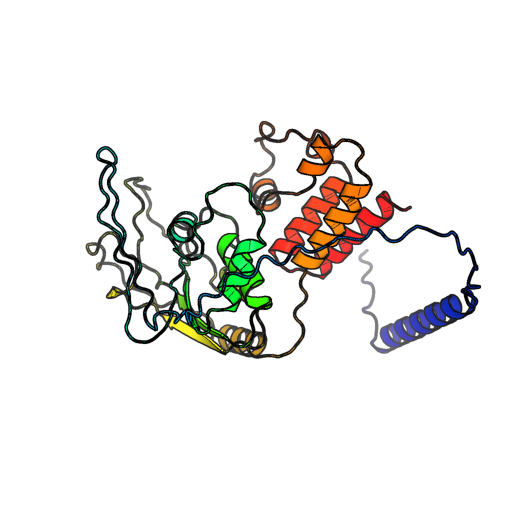23 ? 2.034 7.126 26.521 1.00 58.53 223 ARG A N 1
ATOM 1780 C CA . ARG A 1 223 ? 3.230 6.878 27.340 1.00 58.53 223 ARG A CA 1
ATOM 1781 C C . ARG A 1 223 ? 3.312 7.770 28.579 1.00 58.53 223 ARG A C 1
ATOM 1783 O O . ARG A 1 223 ? 4.023 7.414 29.514 1.00 58.53 223 ARG A O 1
ATOM 1790 N N . GLN A 1 224 ? 2.604 8.903 28.603 1.00 57.66 224 GLN A N 1
ATOM 1791 C CA . GLN A 1 224 ? 2.539 9.797 29.761 1.00 57.66 224 GLN A CA 1
ATOM 1792 C C . GLN A 1 224 ? 1.153 10.458 29.884 1.00 57.66 224 GLN A C 1
ATOM 1794 O O . GLN A 1 224 ? 0.829 11.336 29.086 1.00 57.66 224 GLN A O 1
ATOM 1799 N N . PRO A 1 225 ? 0.347 10.102 30.900 1.00 52.16 225 PRO A N 1
ATOM 1800 C CA . PRO A 1 225 ? -0.995 10.660 31.108 1.00 52.16 225 PRO A CA 1
ATOM 1801 C C . PRO A 1 225 ? -1.003 12.135 31.554 1.00 52.16 225 PRO A C 1
ATOM 1803 O O . PRO A 1 225 ? -2.064 12.710 31.758 1.00 52.16 225 PRO A O 1
ATOM 1806 N N . GLN A 1 226 ? 0.161 12.774 31.707 1.00 52.31 226 GLN A N 1
ATOM 1807 C CA . GLN A 1 226 ? 0.284 14.128 32.263 1.00 52.31 226 GLN A CA 1
ATOM 1808 C C . GLN A 1 226 ? -0.079 15.254 31.274 1.00 52.31 226 GLN A C 1
ATOM 1810 O O . GLN A 1 226 ? -0.029 16.424 31.638 1.00 52.31 226 GLN A O 1
ATOM 1815 N N . LEU A 1 227 ? -0.452 14.927 30.031 1.00 53.38 227 LEU A N 1
ATOM 1816 C CA . LEU A 1 227 ? -0.740 15.901 28.966 1.00 53.38 227 LEU A CA 1
ATOM 1817 C C . LEU A 1 227 ? -2.243 16.079 28.685 1.00 53.38 227 LEU A C 1
ATOM 1819 O O . LEU A 1 227 ? -2.615 16.551 27.614 1.00 53.38 227 LEU A O 1
ATOM 1823 N N . THR A 1 228 ? -3.113 15.781 29.655 1.00 52.75 228 THR A N 1
ATOM 1824 C CA . THR A 1 228 ? -4.574 16.019 29.594 1.00 52.75 228 THR A CA 1
ATOM 1825 C C . THR A 1 228 ? -4.983 17.491 29.435 1.00 52.75 228 THR A C 1
ATOM 1827 O O . THR A 1 228 ? -6.169 17.795 29.403 1.00 52.75 228 THR A O 1
ATOM 1830 N N . GLN A 1 229 ? -4.032 18.421 29.317 1.00 58.09 229 GLN A N 1
ATOM 1831 C CA . GLN A 1 229 ? -4.316 19.841 29.096 1.00 58.09 229 GLN A CA 1
ATOM 1832 C C . GLN A 1 229 ? -4.720 20.174 27.652 1.00 58.09 229 GLN A C 1
ATOM 1834 O O . GLN A 1 229 ? -5.188 21.282 27.403 1.00 58.09 229 GLN A O 1
ATOM 1839 N N . TYR A 1 230 ? -4.543 19.259 26.694 1.00 67.00 230 TYR A N 1
ATOM 1840 C CA . TYR A 1 230 ? -4.972 19.501 25.318 1.00 67.00 230 TYR A CA 1
ATOM 1841 C C . TYR A 1 230 ? -6.434 19.111 25.117 1.00 67.00 230 TYR A C 1
ATOM 1843 O O . TYR A 1 230 ? -6.854 18.014 25.485 1.00 67.00 230 TYR A O 1
ATOM 1851 N N . THR A 1 231 ? -7.196 19.997 24.473 1.00 76.44 231 THR A N 1
ATOM 1852 C CA . THR A 1 231 ? -8.512 19.661 23.932 1.00 76.44 231 THR A CA 1
ATOM 1853 C C . THR A 1 231 ? -8.330 18.555 22.905 1.00 76.44 231 THR A C 1
ATOM 1855 O O . THR A 1 231 ? -7.700 18.752 21.866 1.00 76.44 231 THR A O 1
ATOM 1858 N N . LEU A 1 232 ? -8.853 17.378 23.223 1.00 81.12 232 LEU A N 1
ATOM 1859 C CA . LEU A 1 232 ? -8.858 16.264 22.296 1.00 81.12 232 LEU A CA 1
ATOM 1860 C C . LEU A 1 232 ? -9.866 16.555 21.200 1.00 81.12 232 LEU A C 1
ATOM 1862 O O . LEU A 1 232 ? -11.027 16.862 21.472 1.00 81.12 232 LEU A O 1
ATOM 1866 N N . ILE A 1 233 ? -9.397 16.467 19.965 1.00 84.69 233 ILE A N 1
ATOM 1867 C CA . ILE A 1 233 ? -10.232 16.671 18.792 1.00 84.69 233 ILE A CA 1
ATOM 1868 C C . ILE A 1 233 ? -10.434 15.278 18.193 1.00 84.69 233 ILE A C 1
ATOM 1870 O O . ILE A 1 233 ? -9.448 14.673 17.752 1.00 84.69 233 ILE A O 1
ATOM 1874 N N . PRO A 1 234 ? -11.668 14.736 18.208 1.00 83.44 234 PRO A N 1
ATOM 1875 C CA . PRO A 1 234 ? -11.985 13.492 17.515 1.00 83.44 234 PRO A CA 1
ATOM 1876 C C . PRO A 1 234 ? -11.461 13.529 16.080 1.00 83.44 234 PRO A C 1
ATOM 1878 O O . PRO A 1 234 ? -11.376 14.605 15.476 1.00 83.44 234 PRO A O 1
ATOM 1881 N N . TYR A 1 235 ? -11.098 12.377 15.517 1.00 80.25 235 TYR A N 1
ATOM 1882 C CA . TYR A 1 235 ? -10.779 12.390 14.092 1.00 80.25 235 TYR A CA 1
ATOM 1883 C C . TYR A 1 235 ? -12.044 12.767 13.309 1.00 80.25 235 TYR A C 1
ATOM 1885 O O . TYR A 1 235 ? -13.164 12.433 13.696 1.00 80.25 235 TYR A O 1
ATOM 1893 N N . SER A 1 236 ? -11.854 13.478 12.205 1.00 80.56 236 SER A N 1
ATOM 1894 C CA . SER A 1 236 ? -12.933 13.867 11.307 1.00 80.56 236 SER A CA 1
ATOM 1895 C C . SER A 1 236 ? -12.625 13.302 9.929 1.00 80.56 236 SER A C 1
ATOM 1897 O O . SER A 1 236 ? -11.859 13.899 9.172 1.00 80.56 236 SER A O 1
ATOM 1899 N N . LEU A 1 237 ? -13.180 12.132 9.629 1.00 89.25 237 LEU A N 1
ATOM 1900 C CA . LEU A 1 237 ? -13.386 11.706 8.249 1.00 89.25 237 LEU A CA 1
ATOM 1901 C C . LEU A 1 237 ? -14.741 12.285 7.821 1.00 89.25 237 LEU A C 1
ATOM 1903 O O . LEU A 1 237 ? -15.666 12.315 8.635 1.00 89.25 237 LEU A O 1
ATOM 1907 N N . SER A 1 238 ? -14.863 12.808 6.599 1.00 93.00 238 SER A N 1
ATOM 1908 C CA . SER A 1 238 ? -16.184 13.225 6.119 1.00 93.00 238 SER A CA 1
ATOM 1909 C C . SER A 1 238 ? -17.093 11.997 6.032 1.00 93.00 238 SER A C 1
ATOM 1911 O O . SER A 1 238 ? -16.631 10.895 5.733 1.00 93.00 238 SER A O 1
ATOM 1913 N N . LEU A 1 239 ? -18.389 12.187 6.290 1.00 93.31 239 LEU A N 1
ATOM 1914 C CA . LEU A 1 239 ? -19.366 11.102 6.185 1.00 93.31 239 LEU A CA 1
ATOM 1915 C C . LEU A 1 239 ? -19.357 10.489 4.775 1.00 93.31 239 LEU A C 1
ATOM 1917 O O . LEU A 1 239 ? -19.438 9.274 4.631 1.00 93.31 239 LEU A O 1
ATOM 1921 N N . ASP A 1 240 ? -19.179 11.322 3.749 1.00 95.69 240 ASP A N 1
ATOM 1922 C CA . ASP A 1 240 ? -19.093 10.884 2.356 1.00 95.69 240 ASP A CA 1
ATOM 1923 C C . ASP A 1 240 ? -17.892 9.951 2.140 1.00 95.69 240 ASP A C 1
ATOM 1925 O O . ASP A 1 240 ? -18.072 8.828 1.677 1.00 95.69 240 ASP A O 1
ATOM 1929 N N . ASN A 1 241 ? -16.693 10.336 2.593 1.00 94.56 241 ASN A N 1
ATOM 1930 C CA . ASN A 1 241 ? -15.497 9.494 2.468 1.00 94.56 241 ASN A CA 1
ATOM 1931 C C . ASN A 1 241 ? -15.628 8.193 3.276 1.00 94.56 241 ASN A C 1
ATOM 1933 O O . ASN A 1 241 ? -15.156 7.136 2.855 1.00 94.56 241 ASN A O 1
ATOM 1937 N N . GLU A 1 242 ? -16.261 8.260 4.450 1.00 95.06 242 GLU A N 1
ATOM 1938 C CA . GLU A 1 242 ? -16.516 7.086 5.281 1.00 95.06 242 GLU A CA 1
ATOM 1939 C C . GLU A 1 242 ? -17.441 6.095 4.568 1.00 95.06 242 GLU A C 1
ATOM 1941 O O . GLU A 1 242 ? -17.126 4.908 4.453 1.00 95.06 242 GLU A O 1
ATOM 1946 N N . THR A 1 243 ? -18.570 6.588 4.057 1.00 96.06 243 THR A N 1
ATOM 1947 C CA . THR A 1 243 ? -19.555 5.769 3.343 1.00 96.06 243 THR A CA 1
ATOM 1948 C C . THR A 1 243 ? -18.990 5.199 2.047 1.00 96.06 243 THR A C 1
ATOM 1950 O O . THR A 1 243 ? -19.223 4.022 1.760 1.00 96.06 243 THR A O 1
ATOM 1953 N N . GLU A 1 244 ? -18.189 5.973 1.312 1.00 96.94 244 GLU A N 1
ATOM 1954 C CA . GLU A 1 244 ? -17.495 5.515 0.112 1.00 96.94 244 GLU A CA 1
ATOM 1955 C C . GLU A 1 244 ? -16.562 4.344 0.434 1.00 96.94 244 GLU A C 1
ATOM 1957 O O . GLU A 1 244 ? -16.731 3.261 -0.134 1.00 96.94 244 GLU A O 1
ATOM 1962 N N . LEU A 1 245 ? -15.647 4.510 1.398 1.00 96.06 245 LEU A N 1
ATOM 1963 C CA . LEU A 1 245 ? -14.706 3.464 1.815 1.00 96.06 245 LEU A CA 1
ATOM 1964 C C . LEU A 1 245 ? -15.422 2.212 2.333 1.00 96.06 245 LEU A C 1
ATOM 1966 O O . LEU A 1 245 ? -15.056 1.094 1.963 1.00 96.06 245 LEU A O 1
ATOM 1970 N N . VAL A 1 246 ? -16.455 2.373 3.163 1.00 97.06 246 VAL A N 1
ATOM 1971 C CA . VAL A 1 246 ? -17.254 1.245 3.666 1.00 97.06 246 VAL A CA 1
ATOM 1972 C C . VAL A 1 246 ? -17.930 0.507 2.511 1.00 97.06 246 VAL A C 1
ATOM 1974 O O . VAL A 1 246 ? -17.872 -0.724 2.468 1.00 97.06 246 VAL A O 1
ATOM 1977 N N . SER A 1 247 ? -18.524 1.227 1.554 1.00 97.31 247 SER A N 1
ATOM 1978 C CA . SER A 1 247 ? -19.168 0.610 0.387 1.00 97.31 247 SER A CA 1
ATOM 1979 C C . SER A 1 247 ? -18.159 -0.124 -0.499 1.00 97.31 247 SER A C 1
ATOM 1981 O O . SER A 1 247 ? -18.410 -1.255 -0.922 1.00 97.31 247 SER A O 1
ATOM 1983 N N . LEU A 1 248 ? -16.983 0.474 -0.714 1.00 96.81 248 LEU A N 1
ATOM 1984 C CA . LEU A 1 248 ? -15.921 -0.068 -1.549 1.00 96.81 248 LEU A CA 1
ATOM 1985 C C . LEU A 1 248 ? -15.399 -1.386 -0.973 1.00 96.81 248 LEU A C 1
ATOM 1987 O O . LEU A 1 248 ? -15.275 -2.373 -1.701 1.00 96.81 248 LEU A O 1
ATOM 1991 N N . ILE A 1 249 ? -15.144 -1.426 0.336 1.00 96.19 249 ILE A N 1
ATOM 1992 C CA . ILE A 1 249 ? -14.624 -2.614 1.024 1.00 96.19 249 ILE A CA 1
ATOM 1993 C C . ILE A 1 249 ? -15.689 -3.704 1.180 1.00 96.19 249 ILE A C 1
ATOM 1995 O O . ILE A 1 249 ? -15.368 -4.893 1.098 1.00 96.19 249 ILE A O 1
ATOM 1999 N N . ALA A 1 250 ? -16.953 -3.326 1.374 1.00 96.19 250 ALA A N 1
ATOM 2000 C CA . ALA A 1 250 ? -18.060 -4.278 1.410 1.00 96.19 250 ALA A CA 1
ATOM 2001 C C . ALA A 1 250 ? -18.356 -4.879 0.028 1.00 96.19 250 ALA A C 1
ATOM 2003 O O . ALA A 1 250 ? -18.911 -5.975 -0.057 1.00 96.19 250 ALA A O 1
ATOM 2004 N N . SER A 1 251 ? -17.987 -4.183 -1.052 1.00 96.25 251 SER A N 1
ATOM 2005 C CA . SER A 1 251 ? -18.217 -4.660 -2.410 1.00 96.25 251 SER A CA 1
ATOM 2006 C C . SER A 1 251 ? -17.453 -5.956 -2.705 1.00 96.25 251 SER A C 1
ATOM 2008 O O . SER A 1 251 ? -16.338 -6.189 -2.227 1.00 96.25 251 SER A O 1
ATOM 2010 N N . SER A 1 252 ? -18.044 -6.774 -3.575 1.00 95.12 252 SER A N 1
ATOM 2011 C CA . SER A 1 252 ? -17.405 -7.944 -4.184 1.00 95.12 252 SER A CA 1
ATOM 2012 C C . SER A 1 252 ? -16.715 -7.614 -5.508 1.00 95.12 252 SER A C 1
ATOM 2014 O O . SER A 1 252 ? -16.315 -8.518 -6.243 1.00 95.12 252 SER A O 1
ATOM 2016 N N . SER A 1 253 ? -16.620 -6.324 -5.844 1.00 95.19 253 SER A N 1
ATOM 2017 C CA . SER A 1 253 ? -15.962 -5.875 -7.065 1.00 95.19 253 SER A CA 1
ATOM 2018 C C . SER A 1 253 ? -14.476 -6.247 -7.022 1.00 95.19 253 SER A C 1
ATOM 2020 O O . SER A 1 253 ? -13.835 -6.106 -5.974 1.00 95.19 253 SER A O 1
ATOM 2022 N N . PRO A 1 254 ? -13.896 -6.741 -8.128 1.00 93.25 254 PRO A N 1
ATOM 2023 C CA . PRO A 1 254 ? -12.475 -7.040 -8.157 1.00 93.25 254 PRO A CA 1
ATOM 2024 C C . PRO A 1 254 ? -11.672 -5.746 -7.981 1.00 93.25 254 PRO A C 1
ATOM 2026 O O . PRO A 1 254 ? -11.807 -4.806 -8.759 1.00 93.25 254 PRO A O 1
ATOM 2029 N N . ALA A 1 255 ? -10.824 -5.701 -6.952 1.00 94.31 255 ALA A N 1
ATOM 2030 C CA . ALA A 1 255 ? -9.850 -4.630 -6.785 1.00 94.31 255 ALA A CA 1
ATOM 2031 C C . ALA A 1 255 ? -8.634 -4.901 -7.686 1.00 94.31 255 ALA A C 1
ATOM 2033 O O . ALA A 1 255 ? -8.122 -6.029 -7.662 1.00 94.31 255 ALA A O 1
ATOM 2034 N N . PRO A 1 256 ? -8.130 -3.911 -8.443 1.00 95.62 256 PRO A N 1
ATOM 2035 C CA . PRO A 1 256 ? -6.846 -4.057 -9.110 1.00 95.62 256 PRO A CA 1
ATOM 2036 C C . PRO A 1 256 ? -5.755 -4.276 -8.060 1.00 95.62 256 PRO A C 1
ATOM 2038 O O . PRO A 1 256 ? -5.749 -3.638 -7.008 1.00 95.62 256 PRO A O 1
ATOM 2041 N N . ARG A 1 257 ? -4.848 -5.214 -8.341 1.00 95.25 257 ARG A N 1
ATOM 2042 C CA . ARG A 1 257 ? -3.759 -5.606 -7.439 1.00 95.25 257 ARG A CA 1
ATOM 2043 C C . ARG A 1 257 ? -2.433 -5.253 -8.086 1.00 95.25 257 ARG A C 1
ATOM 2045 O O . ARG A 1 257 ? -1.703 -6.143 -8.531 1.00 95.25 257 ARG A O 1
ATOM 2052 N N . VAL A 1 258 ? -2.133 -3.957 -8.151 1.00 96.44 258 VAL A N 1
ATOM 2053 C CA . VAL A 1 258 ? -0.947 -3.446 -8.856 1.00 96.44 258 VAL A CA 1
ATOM 2054 C C . VAL A 1 258 ? 0.328 -4.077 -8.298 1.00 96.44 258 VAL A C 1
ATOM 2056 O O . VAL A 1 258 ? 1.201 -4.468 -9.060 1.00 96.44 258 VAL A O 1
ATOM 2059 N N . PHE A 1 259 ? 0.385 -4.351 -6.995 1.00 94.75 259 PHE A N 1
ATOM 2060 C CA . PHE A 1 259 ? 1.503 -5.074 -6.381 1.00 94.75 259 PHE A CA 1
ATOM 2061 C C . PHE A 1 259 ? 1.747 -6.482 -6.952 1.00 94.75 259 PHE A C 1
ATOM 2063 O O . PHE A 1 259 ? 2.891 -6.919 -7.060 1.00 94.75 259 PHE A O 1
ATOM 2070 N N . GLN A 1 260 ? 0.699 -7.204 -7.361 1.00 94.81 260 GLN A N 1
ATOM 2071 C CA . GLN A 1 260 ? 0.853 -8.504 -8.025 1.00 94.81 260 GLN A CA 1
ATOM 2072 C C . GLN A 1 260 ? 1.314 -8.340 -9.473 1.00 94.81 260 GLN A C 1
ATOM 2074 O O . GLN A 1 260 ? 2.104 -9.149 -9.959 1.00 94.81 260 GLN A O 1
ATOM 2079 N N . MET A 1 261 ? 0.832 -7.298 -10.154 1.00 97.19 261 MET A N 1
ATOM 2080 C CA . MET A 1 261 ? 1.264 -6.952 -11.510 1.00 97.19 261 MET A CA 1
ATOM 2081 C C . MET A 1 261 ? 2.745 -6.556 -11.512 1.00 97.19 261 MET A C 1
ATOM 2083 O O . MET A 1 261 ? 3.515 -7.079 -12.314 1.00 97.19 261 MET A O 1
ATOM 2087 N N . PHE A 1 262 ? 3.163 -5.736 -10.548 1.00 96.81 262 PHE A N 1
ATOM 2088 C CA . PHE A 1 262 ? 4.547 -5.325 -10.348 1.00 96.81 262 PHE A CA 1
ATOM 2089 C C . PHE A 1 262 ? 5.474 -6.510 -10.098 1.00 96.81 262 PHE A C 1
ATOM 2091 O O . PHE A 1 262 ? 6.510 -6.604 -10.743 1.00 96.81 262 PHE A O 1
ATOM 2098 N N . ARG A 1 263 ? 5.094 -7.474 -9.248 1.00 95.06 263 ARG A N 1
ATOM 2099 C CA . ARG A 1 263 ? 5.903 -8.692 -9.037 1.00 95.06 263 ARG A CA 1
ATOM 2100 C C . ARG A 1 263 ? 6.161 -9.457 -10.338 1.00 95.06 263 ARG A C 1
ATOM 2102 O O . ARG A 1 263 ? 7.269 -9.942 -10.545 1.00 95.06 263 ARG A O 1
ATOM 2109 N N . LYS A 1 264 ? 5.158 -9.555 -11.218 1.00 97.56 264 LYS A N 1
ATOM 2110 C CA . LYS A 1 264 ? 5.309 -10.207 -12.529 1.00 97.56 264 LYS A CA 1
ATOM 2111 C C . LYS A 1 264 ? 6.219 -9.405 -13.459 1.00 97.56 264 LYS A C 1
ATOM 2113 O O . LYS A 1 264 ? 7.100 -9.993 -14.073 1.00 97.56 264 LYS A O 1
ATOM 2118 N N . LEU A 1 265 ? 6.034 -8.087 -13.521 1.00 98.12 265 LEU A N 1
ATOM 2119 C CA . LEU A 1 265 ? 6.871 -7.188 -14.321 1.00 98.12 265 LEU A CA 1
ATOM 2120 C C . LEU A 1 265 ? 8.333 -7.203 -13.855 1.00 98.12 265 LEU A C 1
ATOM 2122 O O . LEU A 1 265 ? 9.242 -7.307 -14.668 1.00 98.12 265 LEU A O 1
ATOM 2126 N N . LEU A 1 266 ? 8.561 -7.181 -12.544 1.00 97.00 266 LEU A N 1
ATOM 2127 C CA . LEU A 1 266 ? 9.888 -7.291 -11.950 1.00 97.00 266 LEU A CA 1
ATOM 2128 C C . LEU A 1 266 ? 10.541 -8.637 -12.283 1.00 97.00 266 LEU A C 1
ATOM 2130 O O . LEU A 1 266 ? 11.715 -8.671 -12.635 1.00 97.00 266 LEU A O 1
ATOM 2134 N N . ALA A 1 267 ? 9.799 -9.745 -12.188 1.00 97.31 267 ALA A N 1
ATOM 2135 C CA . ALA A 1 267 ? 10.306 -11.063 -12.571 1.00 97.31 267 ALA A CA 1
ATOM 2136 C C . ALA A 1 267 ? 10.664 -11.127 -14.064 1.00 97.31 267 ALA A C 1
ATOM 2138 O O . ALA A 1 267 ? 11.700 -11.689 -14.412 1.00 97.31 267 ALA A O 1
ATOM 2139 N N . TYR A 1 268 ? 9.841 -10.513 -14.919 1.00 98.31 268 TYR A N 1
ATOM 2140 C CA . TYR A 1 268 ? 10.110 -10.367 -16.346 1.00 98.31 268 TYR A CA 1
ATOM 2141 C C . TYR A 1 268 ? 11.402 -9.578 -16.589 1.00 98.31 268 TYR A C 1
ATOM 2143 O O . TYR A 1 268 ? 12.330 -10.119 -17.176 1.00 98.31 268 TYR A O 1
ATOM 2151 N N . ALA A 1 269 ? 11.526 -8.362 -16.050 1.00 97.31 269 ALA A N 1
ATOM 2152 C CA . ALA A 1 269 ? 12.721 -7.531 -16.212 1.00 97.31 269 ALA A CA 1
ATOM 2153 C C . ALA A 1 269 ? 13.998 -8.220 -15.686 1.00 97.31 269 ALA A C 1
ATOM 2155 O O . ALA A 1 269 ? 15.033 -8.211 -16.351 1.00 97.31 269 ALA A O 1
ATOM 2156 N N . LYS A 1 270 ? 13.915 -8.905 -14.535 1.00 96.19 270 LYS A N 1
ATOM 2157 C CA . LYS A 1 270 ? 15.029 -9.683 -13.962 1.00 96.19 270 LYS A CA 1
ATOM 2158 C C . LYS A 1 270 ? 15.515 -10.819 -14.866 1.00 96.19 270 LYS A C 1
ATOM 2160 O O . LYS A 1 270 ? 16.675 -11.214 -14.743 1.00 96.19 270 LYS A O 1
ATOM 2165 N N . ALA A 1 271 ? 14.671 -11.349 -15.752 1.00 97.62 271 ALA A N 1
ATOM 2166 C CA . ALA A 1 271 ? 15.066 -12.401 -16.688 1.00 97.62 271 ALA A CA 1
ATOM 2167 C C . ALA A 1 271 ? 16.040 -11.901 -17.773 1.00 97.62 271 ALA A C 1
ATOM 2169 O O . ALA A 1 271 ? 16.815 -12.701 -18.292 1.00 97.62 271 ALA A O 1
ATOM 2170 N N . PHE A 1 272 ? 16.040 -10.596 -18.069 1.00 96.81 272 PHE A N 1
ATOM 2171 C CA . PHE A 1 272 ? 16.946 -9.967 -19.039 1.00 96.81 272 PHE A CA 1
ATOM 2172 C C . PHE A 1 272 ? 18.279 -9.520 -18.418 1.00 96.81 272 PHE A C 1
ATOM 2174 O O . PHE A 1 272 ? 19.252 -9.306 -19.137 1.00 96.81 272 PHE A O 1
ATOM 2181 N N . GLU A 1 273 ? 18.362 -9.408 -17.090 1.00 95.69 273 GLU A N 1
ATOM 2182 C CA . GLU A 1 273 ? 19.596 -9.020 -16.404 1.00 95.69 273 GLU A CA 1
ATOM 2183 C C . GLU A 1 273 ? 20.530 -10.226 -16.252 1.00 95.69 273 GLU A C 1
ATOM 2185 O O . GLU A 1 273 ? 20.215 -11.186 -15.545 1.00 95.69 273 GLU A O 1
ATOM 2190 N N . ALA A 1 274 ? 21.693 -10.186 -16.902 1.00 95.50 274 ALA A N 1
ATOM 2191 C CA . ALA A 1 274 ? 22.673 -11.270 -16.881 1.00 95.50 274 ALA A CA 1
ATOM 2192 C C . ALA A 1 274 ? 23.479 -11.324 -15.570 1.00 95.50 274 ALA A C 1
ATOM 2194 O O . ALA A 1 274 ? 23.899 -12.402 -15.140 1.00 95.50 274 ALA A O 1
ATOM 2195 N N . ASN A 1 275 ? 23.707 -10.179 -14.925 1.00 94.50 275 ASN A N 1
ATOM 2196 C CA . ASN A 1 275 ? 24.476 -10.073 -13.695 1.00 94.50 275 ASN A CA 1
ATOM 2197 C C . ASN A 1 275 ? 23.600 -10.365 -12.468 1.00 94.50 275 ASN A C 1
ATOM 2199 O O . ASN A 1 275 ? 22.698 -9.608 -12.126 1.00 94.50 275 ASN A O 1
ATOM 2203 N N . GLU A 1 276 ? 23.922 -11.428 -11.733 1.00 93.25 276 GLU A N 1
ATOM 2204 C CA . GLU A 1 276 ? 23.140 -11.850 -10.563 1.00 93.25 276 GLU A CA 1
ATOM 2205 C C . GLU A 1 276 ? 23.088 -10.801 -9.436 1.00 93.25 276 GLU A C 1
ATOM 2207 O O . GLU A 1 276 ? 22.083 -10.702 -8.730 1.00 93.25 276 GLU A O 1
ATOM 2212 N N . SER A 1 277 ? 24.148 -10.005 -9.250 1.00 90.69 277 SER A N 1
ATOM 2213 C CA . SER A 1 277 ? 24.150 -8.942 -8.236 1.00 90.69 277 SER A CA 1
ATOM 2214 C C . SER A 1 277 ? 23.169 -7.838 -8.608 1.00 90.69 277 SER A C 1
ATOM 2216 O O . SER A 1 277 ? 22.406 -7.389 -7.758 1.00 90.69 277 SER A O 1
ATOM 2218 N N . PHE A 1 278 ? 23.160 -7.426 -9.877 1.00 90.75 278 PHE A N 1
ATOM 2219 C CA . PHE A 1 278 ? 22.248 -6.389 -10.355 1.00 90.75 278 PHE A CA 1
ATOM 2220 C C . PHE A 1 278 ? 20.817 -6.901 -10.379 1.00 90.75 278 PHE A C 1
ATOM 2222 O O . PHE A 1 278 ? 19.940 -6.246 -9.827 1.00 90.75 278 PHE A O 1
ATOM 2229 N N . ARG A 1 279 ? 20.602 -8.137 -10.844 1.00 93.38 279 ARG A N 1
ATOM 2230 C CA . ARG A 1 279 ? 19.298 -8.811 -10.839 1.00 93.38 279 ARG A CA 1
ATOM 2231 C C . ARG A 1 279 ? 18.646 -8.807 -9.457 1.00 93.38 279 ARG A C 1
ATOM 2233 O O . ARG A 1 279 ? 17.446 -8.564 -9.335 1.00 93.38 279 ARG A O 1
ATOM 2240 N N . LYS A 1 280 ? 19.413 -9.069 -8.395 1.00 89.88 280 LYS A N 1
ATOM 2241 C CA . LYS A 1 280 ? 18.909 -9.018 -7.009 1.00 89.88 280 LYS A CA 1
ATOM 2242 C C . LYS A 1 280 ? 18.509 -7.608 -6.586 1.00 89.88 280 LYS A C 1
ATOM 2244 O O . LYS A 1 280 ? 17.549 -7.452 -5.838 1.00 89.88 280 LYS A O 1
ATOM 2249 N N . 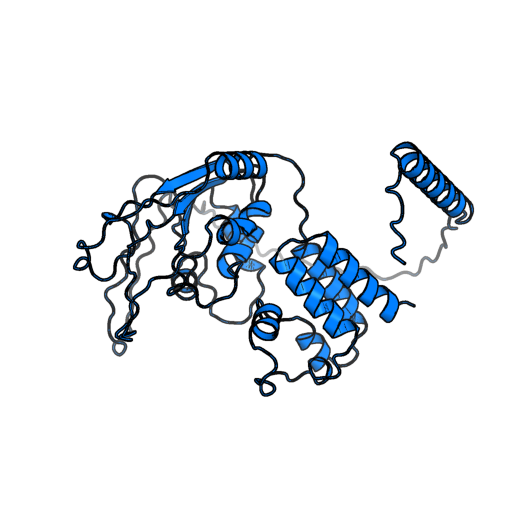GLU A 1 281 ? 19.206 -6.604 -7.096 1.00 89.81 281 GLU A N 1
ATOM 2250 C CA . GLU A 1 281 ? 19.028 -5.202 -6.734 1.00 89.81 281 GLU A CA 1
ATOM 2251 C C . GLU A 1 281 ? 18.034 -4.436 -7.602 1.00 89.81 281 GLU A C 1
ATOM 2253 O O . GLU A 1 281 ? 17.664 -3.336 -7.206 1.00 89.81 281 GLU A O 1
ATOM 2258 N N . MET A 1 282 ? 17.535 -5.009 -8.703 1.00 91.75 282 MET A N 1
ATOM 2259 C CA . MET A 1 282 ? 16.514 -4.382 -9.565 1.00 91.75 282 MET A CA 1
ATOM 2260 C C . MET A 1 282 ? 15.203 -4.052 -8.833 1.00 91.75 282 MET A C 1
ATOM 2262 O O . MET A 1 282 ? 14.385 -3.295 -9.335 1.00 91.75 282 MET A O 1
ATOM 2266 N N . GLN A 1 283 ? 14.949 -4.635 -7.655 1.00 91.12 283 GLN A N 1
ATOM 2267 C CA . GLN A 1 283 ? 13.771 -4.292 -6.858 1.00 91.12 283 GLN A CA 1
ATOM 2268 C C . GLN A 1 283 ? 14.031 -3.000 -6.068 1.00 91.12 283 GLN A C 1
ATOM 2270 O O . GLN A 1 283 ? 14.962 -2.969 -5.256 1.00 91.12 283 GLN A O 1
ATOM 2275 N N . PRO A 1 284 ? 13.237 -1.932 -6.256 1.00 88.62 284 PRO A N 1
ATOM 2276 C CA . PRO A 1 284 ? 13.270 -0.776 -5.367 1.00 88.62 284 PRO A CA 1
ATOM 2277 C C . PRO A 1 284 ? 12.782 -1.157 -3.965 1.00 88.62 284 PRO A C 1
ATOM 2279 O O . PRO A 1 284 ? 11.895 -2.003 -3.810 1.00 88.62 284 PRO A O 1
ATOM 2282 N N . ARG A 1 285 ? 13.359 -0.542 -2.933 1.00 87.31 285 ARG A N 1
ATOM 2283 C CA . ARG A 1 285 ? 12.841 -0.627 -1.562 1.00 87.31 285 ARG A CA 1
ATOM 2284 C C . ARG A 1 285 ? 11.570 0.212 -1.446 1.00 87.31 285 ARG A C 1
ATOM 2286 O O . ARG A 1 285 ? 11.411 1.204 -2.157 1.00 87.31 285 ARG A O 1
ATOM 2293 N N . TRP A 1 286 ? 10.692 -0.158 -0.515 1.00 85.94 286 TRP A N 1
ATOM 2294 C CA . TRP A 1 286 ? 9.494 0.631 -0.239 1.00 85.94 286 TRP A CA 1
ATOM 2295 C C . TRP A 1 286 ? 9.852 2.079 0.095 1.00 85.94 286 TRP A C 1
ATOM 2297 O O . TRP A 1 286 ? 10.739 2.338 0.913 1.00 85.94 286 TRP A O 1
ATOM 2307 N N . GLY A 1 287 ? 9.155 3.027 -0.525 1.00 85.44 287 GLY A N 1
ATOM 2308 C CA . GLY A 1 287 ? 9.325 4.451 -0.271 1.00 85.44 287 GLY A CA 1
ATOM 2309 C C . GLY A 1 287 ? 10.665 5.017 -0.744 1.00 85.44 287 GLY A C 1
ATOM 2310 O O . GLY A 1 287 ? 10.872 6.220 -0.606 1.00 85.44 287 GLY A O 1
ATOM 2311 N N . GLU A 1 288 ? 11.553 4.207 -1.337 1.00 83.88 288 GLU A N 1
ATOM 2312 C CA . GLU A 1 288 ? 12.834 4.655 -1.904 1.00 83.88 288 GLU A CA 1
ATOM 2313 C C . GLU A 1 288 ? 12.604 5.756 -2.941 1.00 83.88 288 GLU A C 1
ATOM 2315 O O . GLU A 1 288 ? 13.267 6.789 -2.918 1.00 83.88 288 GLU A O 1
ATOM 2320 N N . VAL A 1 289 ? 11.590 5.571 -3.791 1.00 83.69 289 VAL A N 1
ATOM 2321 C CA . VAL A 1 289 ? 11.232 6.521 -4.854 1.00 83.69 289 VAL A CA 1
ATOM 2322 C C . VAL A 1 289 ? 10.714 7.833 -4.265 1.00 83.69 289 VAL A C 1
ATOM 2324 O O . VAL A 1 289 ? 11.063 8.913 -4.734 1.00 83.69 289 VAL A O 1
ATOM 2327 N N . ARG A 1 290 ? 9.904 7.755 -3.202 1.00 84.12 290 ARG A N 1
ATOM 2328 C CA . ARG A 1 290 ? 9.344 8.936 -2.524 1.00 84.12 290 ARG A CA 1
ATOM 2329 C C . ARG A 1 290 ? 10.418 9.714 -1.784 1.00 84.12 290 ARG A C 1
ATOM 2331 O O . ARG A 1 290 ? 10.422 10.937 -1.845 1.00 84.12 290 ARG A O 1
ATOM 2338 N N . ALA A 1 291 ? 11.326 9.011 -1.111 1.00 81.00 291 ALA A N 1
ATOM 2339 C CA . ALA A 1 291 ? 12.476 9.624 -0.461 1.00 81.00 291 ALA A CA 1
ATOM 2340 C C . ALA A 1 291 ? 13.341 10.357 -1.492 1.00 81.00 291 ALA A C 1
ATOM 2342 O O . ALA A 1 291 ? 13.682 11.515 -1.280 1.00 81.00 291 ALA A O 1
ATOM 2343 N N . TYR A 1 292 ? 13.590 9.729 -2.645 1.00 77.19 292 TYR A N 1
ATOM 2344 C CA . TYR A 1 292 ? 14.325 10.352 -3.743 1.00 77.19 292 TYR A CA 1
ATOM 2345 C C . TYR A 1 292 ? 13.634 11.609 -4.296 1.00 77.19 292 TYR A C 1
ATOM 2347 O O . TYR A 1 292 ? 14.306 12.588 -4.593 1.00 77.19 292 TYR A O 1
ATOM 2355 N N . ALA A 1 293 ? 12.302 11.605 -4.415 1.00 77.75 293 ALA A N 1
ATOM 2356 C CA . ALA A 1 293 ? 11.541 12.764 -4.888 1.00 77.75 293 ALA A CA 1
ATOM 2357 C C . ALA A 1 293 ? 11.429 13.898 -3.850 1.00 77.75 293 ALA A C 1
ATOM 2359 O O . ALA A 1 293 ? 11.323 15.062 -4.226 1.00 77.75 293 ALA A O 1
ATOM 2360 N N . ALA A 1 294 ? 11.413 13.569 -2.553 1.00 76.31 294 ALA A N 1
ATOM 2361 C CA . ALA A 1 294 ? 11.295 14.541 -1.464 1.00 76.31 294 ALA A CA 1
ATOM 2362 C C . ALA A 1 294 ? 12.638 15.192 -1.095 1.00 76.31 294 ALA A C 1
ATOM 2364 O O . ALA A 1 294 ? 12.673 16.341 -0.651 1.00 76.31 294 ALA A O 1
ATOM 2365 N N . GLU A 1 295 ? 13.741 14.463 -1.253 1.00 69.81 295 GLU A N 1
ATOM 2366 C CA . GLU A 1 295 ? 15.089 15.006 -1.141 1.00 69.81 295 GLU A CA 1
ATOM 2367 C C . GLU A 1 295 ? 15.402 15.778 -2.425 1.00 69.81 295 GLU A C 1
ATOM 2369 O O . GLU A 1 295 ? 15.845 15.194 -3.405 1.00 69.81 295 GLU A O 1
ATOM 2374 N N . ASP A 1 296 ? 15.133 17.085 -2.405 1.00 50.50 296 ASP A N 1
ATOM 2375 C CA . ASP A 1 296 ? 15.251 18.079 -3.487 1.00 50.50 296 ASP A CA 1
ATOM 2376 C C . ASP A 1 296 ? 16.662 18.135 -4.145 1.00 50.50 296 ASP A C 1
ATOM 2378 O O . ASP A 1 296 ? 17.404 19.112 -4.043 1.00 50.50 296 ASP A O 1
ATOM 2382 N N . GLY A 1 297 ? 17.075 17.048 -4.807 1.00 52.78 297 GLY A N 1
ATOM 2383 C CA . GLY A 1 297 ? 18.255 16.950 -5.664 1.00 52.78 297 GLY A CA 1
ATOM 2384 C C . GLY A 1 297 ? 19.586 16.521 -5.028 1.00 52.78 297 GLY A C 1
ATOM 2385 O O . GLY A 1 297 ? 20.620 16.723 -5.668 1.00 52.78 297 GLY A O 1
ATOM 2386 N N . GLY A 1 298 ? 19.648 15.925 -3.828 1.00 51.97 298 GLY A N 1
ATOM 2387 C CA . GLY A 1 298 ? 20.961 15.777 -3.179 1.00 51.97 298 GLY A CA 1
ATOM 2388 C C . GLY A 1 298 ? 21.144 14.712 -2.101 1.00 51.97 298 GLY A C 1
ATOM 2389 O O . GLY A 1 298 ? 20.998 14.989 -0.922 1.00 51.97 298 GLY A O 1
ATOM 2390 N N . HIS A 1 299 ? 21.734 13.591 -2.522 1.00 50.16 299 HIS A N 1
ATOM 2391 C CA . HIS A 1 299 ? 22.787 12.869 -1.789 1.00 50.16 299 HIS A CA 1
ATOM 2392 C C . HIS A 1 299 ? 22.378 11.882 -0.683 1.00 50.16 299 HIS A C 1
ATOM 2394 O O . HIS A 1 299 ? 22.582 12.111 0.505 1.00 50.16 299 HIS A O 1
ATOM 2400 N N . SER A 1 300 ? 22.146 10.644 -1.123 1.00 49.47 300 SER A N 1
ATOM 2401 C CA . SER A 1 300 ? 22.758 9.471 -0.486 1.00 49.47 300 SER A CA 1
ATOM 2402 C C . SER A 1 300 ? 23.093 8.394 -1.530 1.00 49.47 300 SER A C 1
ATOM 2404 O O . SER A 1 300 ? 22.550 7.295 -1.555 1.00 49.47 300 SER A O 1
ATOM 2406 N N . ASN A 1 301 ? 24.043 8.706 -2.420 1.00 52.91 301 ASN A N 1
ATOM 2407 C CA . ASN A 1 301 ? 24.589 7.772 -3.423 1.00 52.91 3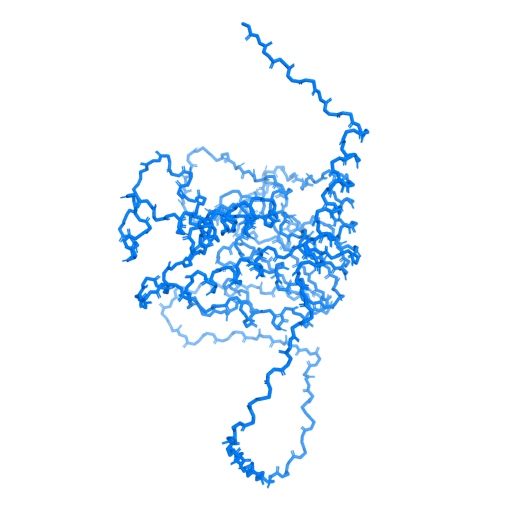01 ASN A CA 1
ATOM 2408 C C . ASN A 1 301 ? 25.388 6.596 -2.821 1.00 52.91 301 ASN A C 1
ATOM 2410 O O . ASN A 1 301 ? 25.894 5.749 -3.558 1.00 52.91 301 ASN A O 1
ATOM 2414 N N . ASN A 1 302 ? 25.535 6.529 -1.497 1.00 53.75 302 ASN A N 1
ATOM 2415 C CA . ASN A 1 302 ? 26.507 5.643 -0.858 1.00 53.75 302 ASN A CA 1
ATOM 2416 C C . ASN A 1 302 ? 25.967 4.234 -0.554 1.00 53.75 302 ASN A C 1
ATOM 2418 O O . ASN A 1 302 ? 26.722 3.402 -0.057 1.00 53.75 302 ASN A O 1
ATOM 2422 N N . GLY A 1 303 ? 24.690 3.954 -0.845 1.00 61.50 303 GLY A N 1
ATOM 2423 C CA . GLY A 1 303 ? 24.049 2.676 -0.507 1.00 61.50 303 GLY A CA 1
ATOM 2424 C C . GLY A 1 303 ? 23.788 1.710 -1.668 1.00 61.50 303 GLY A C 1
ATOM 2425 O O . GLY A 1 303 ? 23.670 0.510 -1.425 1.00 61.50 303 GLY A O 1
ATOM 2426 N N . TYR A 1 304 ? 23.688 2.195 -2.910 1.00 65.75 304 TYR A N 1
ATOM 2427 C CA . TYR A 1 304 ? 23.348 1.341 -4.056 1.00 65.75 304 TYR A CA 1
ATOM 2428 C C . TYR A 1 304 ? 24.574 0.591 -4.563 1.00 65.75 304 TYR A C 1
ATOM 2430 O O . TYR A 1 304 ? 25.598 1.222 -4.865 1.00 65.75 304 TYR A O 1
ATOM 2438 N N . LYS A 1 305 ? 24.468 -0.738 -4.683 1.00 69.69 305 LYS A N 1
ATOM 2439 C CA . LYS A 1 305 ? 25.528 -1.566 -5.270 1.00 69.69 305 LYS A CA 1
ATOM 2440 C C . LYS A 1 305 ? 25.313 -1.761 -6.781 1.00 69.69 305 LYS A C 1
ATOM 2442 O O . LYS A 1 305 ? 26.294 -1.960 -7.493 1.00 69.69 305 LYS A O 1
ATOM 2447 N N . SER A 1 306 ? 24.085 -1.598 -7.286 1.00 68.62 306 SER A N 1
ATOM 2448 C CA . SER A 1 306 ? 23.778 -1.515 -8.717 1.00 68.62 306 SER A CA 1
ATOM 2449 C C . SER A 1 306 ? 24.204 -0.154 -9.292 1.00 68.62 306 SER A C 1
ATOM 2451 O O . SER A 1 306 ? 23.736 0.889 -8.821 1.00 68.62 306 SER A O 1
ATOM 2453 N N . PRO A 1 307 ? 25.073 -0.125 -10.321 1.00 70.44 307 PRO A N 1
ATOM 2454 C CA . PRO A 1 307 ? 25.467 1.108 -10.993 1.00 70.44 307 PRO A CA 1
ATOM 2455 C C . PRO A 1 307 ? 24.322 1.704 -11.823 1.00 70.44 307 PRO A C 1
ATOM 2457 O O . PRO A 1 307 ? 24.343 2.900 -12.087 1.00 70.44 307 PRO A O 1
ATOM 2460 N N . PHE A 1 308 ? 23.313 0.907 -12.189 1.00 75.06 308 PHE A N 1
ATOM 2461 C CA . PHE A 1 308 ? 22.192 1.317 -13.044 1.00 75.06 308 PHE A CA 1
ATOM 2462 C C . PHE A 1 308 ? 21.091 2.085 -12.308 1.00 75.06 308 PHE A C 1
ATOM 2464 O O . PHE A 1 308 ? 20.235 2.700 -12.940 1.00 75.06 308 PHE A O 1
ATOM 2471 N N . LYS A 1 309 ? 21.167 2.113 -10.974 1.00 76.31 309 LYS A N 1
ATOM 2472 C CA . LYS A 1 309 ? 20.359 2.979 -10.105 1.00 76.31 309 LYS A CA 1
ATOM 2473 C C . LYS A 1 309 ? 20.957 4.382 -9.932 1.00 76.31 309 LYS A C 1
ATOM 2475 O O . LYS A 1 309 ? 20.437 5.191 -9.169 1.00 76.31 309 LYS A O 1
ATOM 2480 N N . ARG A 1 310 ? 22.081 4.677 -10.597 1.00 75.25 310 ARG A N 1
ATOM 2481 C CA . ARG A 1 310 ? 22.767 5.979 -10.551 1.00 75.25 310 ARG A CA 1
ATOM 2482 C C . ARG A 1 310 ? 22.540 6.743 -11.845 1.00 75.25 310 ARG A C 1
ATOM 2484 O O . ARG A 1 310 ? 22.284 6.138 -12.871 1.00 75.25 310 ARG A O 1
ATOM 2491 N N . SER A 1 311 ? 22.672 8.068 -11.793 1.00 74.38 311 SER A N 1
ATOM 2492 C CA . SER A 1 311 ? 22.549 8.922 -12.979 1.00 74.38 311 SER A CA 1
ATOM 2493 C C . SER A 1 311 ? 23.689 8.669 -13.989 1.00 74.38 311 SER A C 1
ATOM 2495 O O . SER A 1 311 ? 24.854 8.688 -13.573 1.00 74.38 311 SER A O 1
ATOM 2497 N N . PRO A 1 312 ? 23.391 8.483 -15.292 1.00 79.50 312 PRO A N 1
ATOM 2498 C CA . PRO A 1 312 ? 22.047 8.375 -15.867 1.00 79.50 312 PRO A CA 1
ATOM 2499 C C . PRO A 1 312 ? 21.403 7.020 -15.534 1.00 79.50 312 PRO A C 1
ATOM 2501 O O . PRO A 1 312 ? 22.015 5.972 -15.735 1.00 79.50 312 PRO A O 1
ATOM 2504 N N . VAL A 1 313 ? 20.166 7.054 -15.027 1.00 84.81 313 VAL A N 1
ATOM 2505 C CA . VAL A 1 313 ? 19.435 5.843 -14.620 1.00 84.81 313 VAL A CA 1
ATOM 2506 C C . VAL A 1 313 ? 19.088 5.031 -15.866 1.00 84.81 313 VAL A C 1
ATOM 2508 O O . VAL A 1 313 ? 18.645 5.590 -16.870 1.00 84.81 313 VAL A O 1
ATOM 2511 N N . HIS A 1 314 ? 19.298 3.716 -15.812 1.00 91.25 314 HIS A N 1
ATOM 2512 C CA . HIS A 1 314 ? 18.954 2.828 -16.921 1.00 91.25 314 HIS A CA 1
ATOM 2513 C C . HIS A 1 314 ? 17.433 2.853 -17.174 1.00 91.25 314 HIS A C 1
ATOM 2515 O O . HIS A 1 314 ? 16.687 2.790 -16.196 1.00 91.25 314 HIS A O 1
ATOM 2521 N N . PRO A 1 315 ? 16.939 2.886 -18.430 1.00 94.25 315 PRO A N 1
ATOM 2522 C CA . PRO A 1 315 ? 15.503 3.021 -18.712 1.00 94.25 315 PRO A CA 1
ATOM 2523 C C . PRO A 1 315 ? 14.630 1.986 -17.995 1.00 94.25 315 PRO A C 1
ATOM 2525 O O . PRO A 1 315 ? 13.625 2.339 -17.390 1.00 94.25 315 PRO A O 1
ATOM 2528 N N . VAL A 1 316 ? 15.066 0.722 -17.958 1.00 95.50 316 VAL A N 1
ATOM 2529 C CA . VAL A 1 316 ? 14.354 -0.344 -17.228 1.00 95.50 316 VAL A CA 1
ATOM 2530 C C . VAL A 1 316 ? 14.319 -0.088 -15.721 1.00 95.50 316 VAL A C 1
ATOM 2532 O O . VAL A 1 316 ? 13.294 -0.315 -15.091 1.00 95.50 316 VAL A O 1
ATOM 2535 N N . GLU A 1 317 ? 15.413 0.396 -15.128 1.00 93.44 317 GLU A N 1
ATOM 2536 C CA . GLU A 1 317 ? 15.457 0.697 -13.691 1.00 93.44 317 GLU A CA 1
ATOM 2537 C C . GLU A 1 317 ? 14.562 1.897 -13.370 1.00 93.44 317 GLU A C 1
ATOM 2539 O O . GLU A 1 317 ? 13.823 1.868 -12.390 1.00 93.44 317 GLU A O 1
ATOM 2544 N N . LEU A 1 318 ? 14.562 2.921 -14.230 1.00 92.38 318 LEU A N 1
ATOM 2545 C CA . LEU A 1 318 ? 13.672 4.074 -14.113 1.00 92.38 318 LEU A CA 1
ATOM 2546 C C . LEU A 1 318 ? 12.197 3.659 -14.218 1.00 92.38 318 LEU A C 1
ATOM 2548 O O . LEU A 1 318 ? 11.392 4.020 -13.359 1.00 92.38 318 LEU A O 1
ATOM 2552 N N . GLY A 1 319 ? 11.851 2.833 -15.205 1.00 95.81 319 GLY A N 1
ATOM 2553 C CA . GLY A 1 319 ? 10.509 2.269 -15.332 1.00 95.81 319 GLY A CA 1
ATOM 2554 C C . GLY A 1 319 ? 10.125 1.422 -14.115 1.00 95.81 319 GLY A C 1
ATOM 2555 O O . GLY A 1 319 ? 9.008 1.527 -13.612 1.00 95.81 319 GLY A O 1
ATOM 2556 N N . LEU A 1 320 ? 11.052 0.629 -13.560 1.00 95.81 320 LEU A N 1
ATOM 2557 C CA . LEU A 1 320 ? 10.795 -0.163 -12.351 1.00 95.81 320 LEU A CA 1
ATOM 2558 C C . LEU A 1 320 ? 10.609 0.720 -11.115 1.00 95.81 320 LEU A C 1
ATOM 2560 O O . LEU A 1 320 ? 9.780 0.389 -10.264 1.00 95.81 320 LEU A O 1
ATOM 2564 N N . TYR A 1 321 ? 11.312 1.851 -11.024 1.00 93.56 321 TYR A N 1
ATOM 2565 C CA . TYR A 1 321 ? 11.072 2.867 -10.001 1.00 93.56 321 TYR A CA 1
ATOM 2566 C C . TYR A 1 321 ? 9.644 3.417 -10.089 1.00 93.56 321 TYR A C 1
ATOM 2568 O O . TYR A 1 321 ? 8.915 3.392 -9.093 1.00 93.56 321 TYR A O 1
ATOM 2576 N N . HIS A 1 322 ? 9.205 3.844 -11.274 1.00 95.12 322 HIS A N 1
ATOM 2577 C CA . HIS A 1 322 ? 7.846 4.353 -11.477 1.00 95.12 322 HIS A CA 1
ATOM 2578 C C . HIS A 1 322 ? 6.777 3.282 -11.222 1.00 95.12 322 HIS A C 1
ATOM 2580 O O . HIS A 1 322 ? 5.808 3.531 -10.503 1.00 95.12 322 HIS A O 1
ATOM 2586 N N . ALA A 1 323 ? 6.986 2.060 -11.714 1.00 96.75 323 ALA A N 1
ATOM 2587 C CA . ALA A 1 323 ? 6.078 0.941 -11.488 1.00 96.75 323 ALA A CA 1
ATOM 2588 C C . ALA A 1 323 ? 6.000 0.544 -10.002 1.00 96.75 323 ALA A C 1
ATOM 2590 O O . ALA A 1 323 ? 4.927 0.174 -9.518 1.00 96.75 323 ALA A O 1
ATOM 2591 N N . SER A 1 324 ? 7.110 0.641 -9.261 1.00 95.00 324 SER A N 1
ATOM 2592 C CA . SER A 1 324 ? 7.130 0.416 -7.812 1.00 95.00 324 SER A CA 1
ATOM 2593 C C . SER A 1 324 ? 6.311 1.477 -7.085 1.00 95.00 324 SER A C 1
ATOM 2595 O O . SER A 1 324 ? 5.460 1.125 -6.272 1.00 95.00 324 SER A O 1
ATOM 2597 N N . LEU A 1 325 ? 6.500 2.757 -7.414 1.00 93.75 325 LEU A N 1
ATOM 2598 C CA . LEU A 1 325 ? 5.729 3.854 -6.823 1.00 93.75 325 LEU A CA 1
ATOM 2599 C C . LEU A 1 325 ? 4.222 3.682 -7.074 1.00 93.75 325 LEU A C 1
ATOM 2601 O O . LEU A 1 325 ? 3.427 3.729 -6.135 1.00 93.75 325 LEU A O 1
ATOM 2605 N N . ALA A 1 326 ? 3.839 3.381 -8.316 1.00 96.06 326 ALA A N 1
ATOM 2606 C CA . ALA A 1 326 ? 2.454 3.097 -8.682 1.00 96.06 326 ALA A CA 1
ATOM 2607 C C . ALA A 1 326 ? 1.891 1.872 -7.930 1.00 96.06 326 ALA A C 1
ATOM 2609 O O . ALA A 1 326 ? 0.739 1.860 -7.503 1.00 96.06 326 ALA A O 1
ATOM 2610 N N . SER A 1 327 ? 2.716 0.849 -7.694 1.00 95.50 327 SER A N 1
ATOM 2611 C CA . SER A 1 327 ? 2.369 -0.336 -6.897 1.00 95.50 327 SER A CA 1
ATOM 2612 C C . SER A 1 327 ? 2.148 -0.039 -5.409 1.00 95.50 327 SER A C 1
ATOM 2614 O O . SER A 1 327 ? 1.278 -0.660 -4.784 1.00 95.50 327 SER A O 1
ATOM 2616 N N . GLU A 1 328 ? 2.899 0.897 -4.826 1.00 92.75 328 GLU A N 1
ATOM 2617 C CA . GLU A 1 328 ? 2.677 1.382 -3.456 1.00 92.75 328 GLU A CA 1
ATOM 2618 C C . GLU A 1 328 ? 1.331 2.105 -3.333 1.00 92.75 328 GLU A C 1
ATOM 2620 O O . GLU A 1 328 ? 0.592 1.867 -2.379 1.00 92.75 328 GLU A O 1
ATOM 2625 N N . ASP A 1 329 ? 0.990 2.929 -4.327 1.00 93.50 329 ASP A N 1
ATOM 2626 C CA . ASP A 1 329 ? -0.258 3.701 -4.382 1.00 93.50 329 ASP A CA 1
ATOM 2627 C C . ASP A 1 329 ? -1.476 2.913 -4.882 1.00 93.50 329 ASP A C 1
ATOM 2629 O O . ASP A 1 329 ? -2.603 3.405 -4.803 1.00 93.50 329 ASP A O 1
ATOM 2633 N N . ASN A 1 330 ? -1.252 1.703 -5.399 1.00 95.31 330 ASN A N 1
ATOM 2634 C CA . ASN A 1 330 ? -2.219 0.933 -6.179 1.00 95.31 330 ASN A CA 1
ATOM 2635 C C . ASN A 1 330 ? -2.815 1.722 -7.366 1.00 95.31 330 ASN A C 1
ATOM 2637 O O . ASN A 1 330 ? -3.992 1.570 -7.697 1.00 95.31 330 ASN A O 1
ATOM 2641 N N . ASP A 1 331 ? -1.990 2.549 -8.006 1.00 96.56 331 ASP A N 1
ATOM 2642 C CA . ASP A 1 331 ? -2.328 3.330 -9.193 1.00 96.56 331 ASP A CA 1
ATOM 2643 C C . ASP A 1 331 ? -2.125 2.480 -10.456 1.00 96.56 331 ASP A C 1
ATOM 2645 O O . ASP A 1 331 ? -1.005 2.135 -10.834 1.00 96.56 331 ASP A O 1
ATOM 2649 N N . VAL A 1 332 ? -3.232 2.096 -11.091 1.00 97.44 332 VAL A N 1
ATOM 2650 C CA . VAL A 1 332 ? -3.214 1.229 -12.275 1.00 97.44 332 VAL A CA 1
ATOM 2651 C C . VAL A 1 332 ? -2.701 1.973 -13.499 1.00 97.44 332 VAL A C 1
ATOM 2653 O O . VAL A 1 332 ? -1.963 1.389 -14.286 1.00 97.44 332 VAL A O 1
ATOM 2656 N N . GLU A 1 333 ? -3.087 3.233 -13.676 1.00 97.88 333 GLU A N 1
ATOM 2657 C CA . GLU A 1 333 ? -2.769 3.996 -14.882 1.00 97.88 333 GLU A CA 1
ATOM 2658 C C . GLU A 1 333 ? -1.269 4.279 -14.950 1.00 97.88 333 GLU A C 1
ATOM 2660 O O . GLU A 1 333 ? -0.611 3.864 -15.908 1.00 97.88 333 GLU A O 1
ATOM 2665 N N . SER A 1 334 ? -0.705 4.843 -13.877 1.00 97.56 334 SER A N 1
ATOM 2666 C CA . SER A 1 334 ? 0.741 5.078 -13.773 1.00 97.56 334 SER A CA 1
ATOM 2667 C C . SER A 1 334 ? 1.548 3.783 -13.909 1.00 97.56 334 SER A C 1
ATOM 2669 O O . SER A 1 334 ? 2.629 3.776 -14.499 1.00 97.56 334 SER A O 1
ATOM 2671 N N . PHE A 1 335 ? 1.022 2.660 -13.406 1.00 98.19 335 PHE A N 1
ATOM 2672 C CA . PHE A 1 335 ? 1.682 1.364 -13.554 1.00 98.19 335 PHE A CA 1
ATOM 2673 C C . PHE A 1 335 ? 1.729 0.890 -15.010 1.00 98.19 335 PHE A C 1
ATOM 2675 O O . PHE A 1 335 ? 2.747 0.347 -15.435 1.00 98.19 335 PHE A O 1
ATOM 2682 N N . LEU A 1 336 ? 0.638 1.045 -15.766 1.00 98.19 336 LEU A N 1
ATOM 2683 C CA . LEU A 1 336 ? 0.577 0.604 -17.161 1.00 98.19 336 LEU A CA 1
ATOM 2684 C C . LEU A 1 336 ? 1.540 1.403 -18.041 1.00 98.19 336 LEU A C 1
ATOM 2686 O O . LEU A 1 336 ? 2.247 0.790 -18.832 1.00 98.19 336 LEU A O 1
ATOM 2690 N N . VAL A 1 337 ? 1.638 2.719 -17.833 1.00 98.31 337 VAL A N 1
ATOM 2691 C CA . VAL A 1 337 ? 2.610 3.569 -18.541 1.00 98.31 337 VAL A CA 1
ATOM 2692 C C . VAL A 1 337 ? 4.038 3.081 -18.286 1.00 98.31 337 VAL A C 1
ATOM 2694 O O . VAL A 1 337 ? 4.755 2.752 -19.225 1.00 98.31 337 VAL A O 1
ATOM 2697 N N . ALA A 1 338 ? 4.421 2.923 -17.015 1.00 97.88 338 ALA A N 1
ATOM 2698 C CA . ALA A 1 338 ? 5.758 2.450 -16.653 1.00 97.88 338 ALA A CA 1
ATOM 2699 C C . ALA A 1 338 ? 6.050 1.029 -17.171 1.00 97.88 338 ALA A C 1
ATOM 2701 O O . ALA A 1 338 ? 7.176 0.702 -17.547 1.00 97.88 338 ALA A O 1
ATOM 2702 N N . ARG A 1 339 ? 5.033 0.157 -17.192 1.00 98.25 339 ARG A N 1
ATOM 2703 C CA . ARG A 1 339 ? 5.140 -1.189 -17.765 1.00 98.25 339 ARG A CA 1
ATOM 2704 C C . ARG A 1 339 ? 5.443 -1.125 -19.258 1.00 98.25 339 ARG A C 1
ATOM 2706 O O . ARG A 1 339 ? 6.301 -1.876 -19.712 1.00 98.25 339 ARG A O 1
ATOM 2713 N N . ASP A 1 340 ? 4.722 -0.293 -19.996 1.00 98.19 340 ASP A N 1
ATOM 2714 C CA . ASP A 1 340 ? 4.851 -0.209 -21.448 1.00 98.19 340 ASP A CA 1
ATOM 2715 C C . ASP A 1 340 ? 6.242 0.322 -21.834 1.00 98.19 340 ASP A C 1
ATOM 2717 O O . ASP A 1 340 ? 6.886 -0.275 -22.692 1.00 98.19 340 ASP A O 1
ATOM 2721 N N . GLU A 1 341 ? 6.780 1.302 -21.097 1.00 97.31 341 GLU A N 1
ATOM 2722 C CA . GLU A 1 341 ? 8.166 1.783 -21.252 1.00 97.31 341 GLU A CA 1
ATOM 2723 C C . GLU A 1 341 ? 9.214 0.672 -21.050 1.00 97.31 341 GLU A C 1
ATOM 2725 O O . GLU A 1 341 ? 10.192 0.573 -21.794 1.00 97.31 341 GLU A O 1
ATOM 2730 N N . ILE A 1 342 ? 9.026 -0.190 -20.042 1.00 97.94 342 ILE A N 1
ATOM 2731 C CA . ILE A 1 342 ? 9.930 -1.324 -19.794 1.00 97.94 342 ILE A CA 1
ATOM 2732 C C . ILE A 1 342 ? 9.843 -2.350 -20.926 1.00 97.94 342 ILE A C 1
ATOM 2734 O O . ILE A 1 342 ? 10.874 -2.876 -21.350 1.00 97.94 342 ILE A O 1
ATOM 2738 N N . ILE A 1 343 ? 8.627 -2.678 -21.375 1.00 98.06 343 ILE A N 1
ATOM 2739 C CA . ILE A 1 343 ? 8.408 -3.686 -22.418 1.00 98.06 343 ILE A CA 1
ATOM 2740 C C . ILE A 1 343 ? 8.989 -3.201 -23.744 1.00 98.06 343 ILE A C 1
ATOM 2742 O O . ILE A 1 343 ? 9.748 -3.950 -24.346 1.00 98.06 343 ILE A O 1
ATOM 2746 N N . GLU A 1 344 ? 8.717 -1.957 -24.142 1.00 97.56 344 GLU A N 1
ATOM 2747 C CA . GLU A 1 344 ? 9.259 -1.356 -25.369 1.00 97.56 344 GLU A CA 1
ATOM 2748 C C . GLU A 1 344 ? 10.794 -1.388 -25.393 1.00 97.56 344 GLU A C 1
ATOM 2750 O O . GLU A 1 344 ? 11.400 -1.637 -26.430 1.00 97.56 344 GLU A O 1
ATOM 2755 N N . TYR A 1 345 ? 11.448 -1.185 -24.246 1.00 97.56 345 TYR A N 1
ATOM 2756 C CA . TYR A 1 345 ? 12.907 -1.251 -24.172 1.00 97.56 345 TYR A CA 1
ATOM 2757 C C . TYR A 1 345 ? 13.461 -2.684 -24.249 1.00 97.56 345 TYR A C 1
ATOM 2759 O O . TYR A 1 345 ? 14.519 -2.910 -24.839 1.00 97.56 345 TYR A O 1
ATOM 2767 N N . LEU A 1 346 ? 12.806 -3.646 -23.591 1.00 96.94 346 LEU A N 1
ATOM 2768 C CA . LEU A 1 346 ? 13.300 -5.024 -23.467 1.00 96.94 346 LEU A CA 1
ATOM 2769 C C . LEU A 1 346 ? 12.930 -5.920 -24.657 1.00 96.94 346 LEU A C 1
ATOM 2771 O O . LEU A 1 346 ? 13.661 -6.872 -24.932 1.00 96.94 346 LEU A O 1
ATOM 2775 N N . ASP A 1 347 ? 11.812 -5.636 -25.323 1.00 96.06 347 ASP A N 1
ATOM 2776 C CA . ASP A 1 347 ? 11.255 -6.397 -26.448 1.00 96.06 347 ASP A CA 1
ATOM 2777 C C . ASP A 1 347 ? 10.753 -5.431 -27.551 1.00 96.06 347 ASP A C 1
ATOM 2779 O O . ASP A 1 347 ? 9.544 -5.223 -27.682 1.00 96.06 347 ASP A O 1
ATOM 2783 N N . PRO A 1 348 ? 11.685 -4.763 -28.266 1.00 85.19 348 PRO A N 1
ATOM 2784 C CA . PRO A 1 348 ? 11.396 -3.668 -29.202 1.00 85.19 348 PRO A CA 1
ATOM 2785 C C . PRO A 1 348 ? 10.815 -4.084 -30.561 1.00 85.19 348 PRO A C 1
ATOM 2787 O O . PRO A 1 348 ? 11.109 -5.205 -31.045 1.00 85.19 348 PRO A O 1
#